Protein AF-0000000072265309 (afdb_homodimer)

Solvent-accessible surface area (backbone atoms only — not comparable to full-atom values): 10285 Å² total; per-residue (Å²): 126,80,70,64,55,60,65,51,47,50,49,48,48,49,50,46,48,51,52,47,48,51,52,53,51,61,72,47,49,41,88,46,76,88,52,67,48,40,52,53,46,52,67,67,54,59,80,44,37,23,54,28,66,53,66,93,54,44,46,96,57,29,41,38,39,36,37,38,33,24,48,74,49,76,50,74,54,98,90,40,29,37,38,39,42,38,30,38,42,34,38,40,35,41,30,60,81,124,81,69,65,58,61,65,51,49,50,47,47,49,49,50,46,49,51,51,48,49,53,50,53,50,62,72,46,50,39,87,46,76,89,52,66,49,40,53,54,44,53,66,67,52,60,80,45,35,22,54,29,65,54,65,91,51,45,46,98,60,29,38,36,39,37,37,38,35,24,48,74,48,78,50,75,54,96,91,42,30,38,37,39,42,39,30,38,42,36,39,40,35,41,31,59,81

Nearest PDB structures (foldseek):
  6yft-assembly1_AA  TM=5.417E-01  e=4.282E-01  Wenzhou levi-like virus 1
  6yfl-assembly1_AA  TM=4.354E-01  e=3.227E+00  Leviviridae sp.
  6yfr-assembly1_AA  TM=2.254E-01  e=1.513E+00  Leviviridae sp.
  6yft-assembly1_AA  TM=5.759E-01  e=3.553E-01  Wenzhou levi-like virus 1
  5wqv-assembly1_A  TM=4.992E-01  e=8.636E+00  Escherichia coli BW2952

Secondary structure (DSSP, 8-state):
----HHHHHHHHHHHHHHHHHHHHHHHHEEE----HHHHHHHHTPPSEEEEE--GGG-BTTEEEEEEEEEEEEEEEETTEEEEEEEEEEEEEEEEE-/----HHHHHHHHHHHHHHHHHHHHHHHHEEE----HHHHHHHHTPPSEEEEE--GGG-BTTEEEEEEEEEEEEEEEETTEEEEEEEEEEEEEEEEE-

Structure (mmCIF, N/CA/C/O backbone):
data_AF-0000000072265309-model_v1
#
loop_
_entity.id
_entity.type
_entity.pdbx_description
1 polymer 'Uncharacterized protein'
#
loop_
_atom_site.group_PDB
_atom_site.id
_atom_site.type_symbol
_atom_site.label_atom_id
_atom_site.label_alt_id
_atom_site.label_comp_id
_atom_site.label_asym_id
_atom_site.label_entity_id
_atom_site.label_seq_id
_atom_site.pdbx_PDB_ins_code
_atom_site.Cartn_x
_atom_site.Cartn_y
_atom_site.Cartn_z
_atom_site.occupancy
_atom_site.B_iso_or_equiv
_atom_site.auth_seq_id
_atom_site.auth_comp_id
_atom_site.auth_asym_id
_atom_site.auth_atom_id
_atom_site.pdbx_PDB_model_num
ATOM 1 N N . MET A 1 1 ? -41.75 -14.695 -8.148 1 40.09 1 MET A N 1
ATOM 2 C CA . MET A 1 1 ? -41.062 -14.531 -6.871 1 40.09 1 MET A CA 1
ATOM 3 C C . MET A 1 1 ? -40.312 -13.195 -6.809 1 40.09 1 MET A C 1
ATOM 5 O O . MET A 1 1 ? -39.781 -12.727 -7.816 1 40.09 1 MET A O 1
ATOM 9 N N . PRO A 1 2 ? -40.594 -12.289 -6.105 1 51.12 2 PRO A N 1
ATOM 10 C CA . PRO A 1 2 ? -39.938 -10.984 -6.113 1 51.12 2 PRO A CA 1
ATOM 11 C C . PRO A 1 2 ? -38.406 -11.086 -5.984 1 51.12 2 PRO A C 1
ATOM 13 O O . PRO A 1 2 ? -37.906 -11.992 -5.316 1 51.12 2 PRO A O 1
ATOM 16 N N . LEU A 1 3 ? -37.719 -11.078 -7.07 1 55.34 3 LEU A N 1
ATOM 17 C CA . LEU A 1 3 ? -36.25 -11.133 -7.09 1 55.34 3 LEU A CA 1
ATOM 18 C C . LEU A 1 3 ? -35.688 -10.414 -5.879 1 55.34 3 LEU A C 1
ATOM 20 O O . LEU A 1 3 ? -36.094 -9.297 -5.551 1 55.34 3 LEU A O 1
ATOM 24 N N . PRO A 1 4 ? -35.312 -11.305 -4.961 1 60.66 4 PRO A N 1
ATOM 25 C CA . PRO A 1 4 ? -34.781 -10.68 -3.748 1 60.66 4 PRO A CA 1
ATOM 26 C C . PRO A 1 4 ? -33.844 -9.508 -4.047 1 60.66 4 PRO A C 1
ATOM 28 O O . PRO A 1 4 ? -32.844 -9.672 -4.75 1 60.66 4 PRO A O 1
ATOM 31 N N . LEU A 1 5 ? -34.438 -8.25 -4.113 1 66.19 5 LEU A N 1
ATOM 32 C CA . LEU A 1 5 ? -33.781 -6.965 -4.418 1 66.19 5 LEU A CA 1
ATOM 33 C C . LEU A 1 5 ? -32.562 -6.734 -3.535 1 66.19 5 LEU A C 1
ATOM 35 O O . LEU A 1 5 ? -31.609 -6.102 -3.963 1 66.19 5 LEU A O 1
ATOM 39 N N . VAL A 1 6 ? -32.656 -7.367 -2.416 1 65.44 6 VAL A N 1
ATOM 40 C CA . VAL A 1 6 ? -31.625 -7.035 -1.436 1 65.44 6 VAL A CA 1
ATOM 41 C C . VAL A 1 6 ? -30.297 -7.672 -1.842 1 65.44 6 VAL A C 1
ATOM 43 O O . VAL A 1 6 ? -29.281 -6.992 -1.899 1 65.44 6 VAL A O 1
ATOM 46 N N . PRO A 1 7 ? -30.375 -9.07 -2.182 1 65.56 7 PRO A N 1
ATOM 47 C CA . PRO A 1 7 ? -29.094 -9.625 -2.602 1 65.56 7 PRO A CA 1
ATOM 48 C C . PRO A 1 7 ? -28.547 -8.961 -3.865 1 65.56 7 PRO A C 1
ATOM 50 O O . PRO A 1 7 ? -27.328 -8.766 -3.986 1 65.56 7 PRO A O 1
ATOM 53 N N . LEU A 1 8 ? -29.547 -8.641 -4.758 1 65.88 8 LEU A N 1
ATOM 54 C CA . LEU A 1 8 ? -29.109 -8.016 -6.004 1 65.88 8 LEU A CA 1
ATOM 55 C C . LEU A 1 8 ? -28.531 -6.629 -5.742 1 65.88 8 LEU A C 1
ATOM 57 O O . LEU A 1 8 ? -27.547 -6.238 -6.367 1 65.88 8 LEU A O 1
ATOM 61 N N . ALA A 1 9 ? -29.266 -5.906 -4.898 1 73.44 9 ALA A N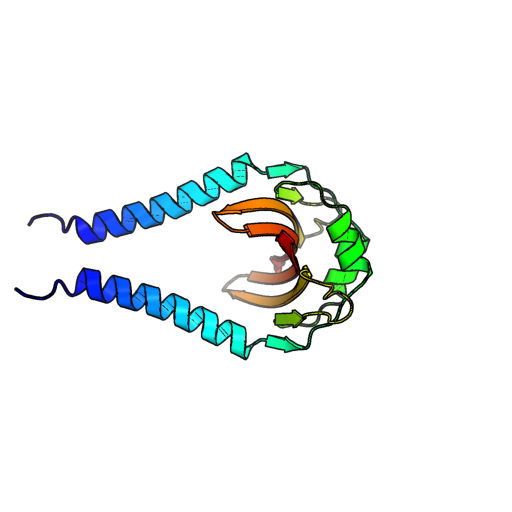 1
ATOM 62 C CA . ALA A 1 9 ? -28.766 -4.578 -4.547 1 73.44 9 ALA A CA 1
ATOM 63 C C . ALA A 1 9 ? -27.406 -4.66 -3.875 1 73.44 9 ALA A C 1
ATOM 65 O O . ALA A 1 9 ? -26.516 -3.848 -4.148 1 73.44 9 ALA A O 1
ATOM 66 N N . ALA A 1 10 ? -27.234 -5.621 -3 1 67.5 10 ALA A N 1
ATOM 67 C CA . ALA A 1 10 ? -25.953 -5.801 -2.322 1 67.5 10 ALA A CA 1
ATOM 68 C C . ALA A 1 10 ? -24.844 -6.129 -3.322 1 67.5 10 ALA A C 1
ATOM 70 O O . ALA A 1 10 ? -23.734 -5.621 -3.211 1 67.5 10 ALA A O 1
ATOM 71 N N . PHE A 1 11 ? -25.141 -6.992 -4.219 1 71.44 11 PHE A N 1
ATOM 72 C CA . PHE A 1 11 ? -24.188 -7.355 -5.258 1 71.44 11 PHE A CA 1
ATOM 73 C C . PHE A 1 11 ? -23.828 -6.145 -6.117 1 71.44 11 PHE A C 1
ATOM 75 O O . PHE A 1 11 ? -22.656 -5.91 -6.422 1 71.44 11 PHE A O 1
ATOM 82 N N . ALA A 1 12 ? -24.891 -5.43 -6.488 1 74.19 12 ALA A N 1
ATOM 83 C CA . ALA A 1 12 ? -24.688 -4.246 -7.32 1 74.19 12 ALA A CA 1
ATOM 84 C C . ALA A 1 12 ? -23.828 -3.213 -6.594 1 74.19 12 ALA A C 1
ATOM 86 O O . ALA A 1 12 ? -22.953 -2.588 -7.195 1 74.19 12 ALA A O 1
ATOM 87 N N . LEU A 1 13 ? -24.078 -3.006 -5.391 1 75 13 LEU A N 1
ATOM 88 C CA . LEU A 1 13 ? -23.328 -2.037 -4.598 1 75 13 LEU A CA 1
ATOM 89 C C . LEU A 1 13 ? -21.875 -2.463 -4.465 1 75 13 LEU A C 1
ATOM 91 O O . LEU A 1 13 ? -20.969 -1.638 -4.598 1 75 13 LEU A O 1
ATOM 95 N N . ARG A 1 14 ? -21.766 -3.762 -4.336 1 71.12 14 ARG A N 1
ATOM 96 C CA . ARG A 1 14 ? -20.391 -4.254 -4.203 1 71.12 14 ARG A CA 1
ATOM 97 C C . ARG A 1 14 ? -19.641 -4.137 -5.523 1 71.12 14 ARG A C 1
ATOM 99 O O . ARG A 1 14 ? -18.5 -3.662 -5.555 1 71.12 14 ARG A O 1
ATOM 106 N N . THR A 1 15 ? -20.312 -4.57 -6.453 1 76.81 15 THR A N 1
ATOM 107 C CA . THR A 1 15 ? -19.672 -4.508 -7.758 1 76.81 15 THR A CA 1
ATOM 108 C C . THR A 1 15 ? -19.469 -3.061 -8.195 1 76.81 15 THR A C 1
ATOM 110 O O . THR A 1 15 ? -18.422 -2.719 -8.75 1 76.81 15 THR A O 1
ATOM 113 N N . GLY A 1 16 ? -20.516 -2.336 -7.898 1 81 16 GLY A N 1
ATOM 114 C CA . GLY A 1 16 ? -20.422 -0.926 -8.234 1 81 16 GLY A CA 1
ATOM 115 C C . GLY A 1 16 ? -19.328 -0.207 -7.461 1 81 16 GLY A C 1
ATOM 116 O O . GLY A 1 16 ? -18.609 0.625 -8.016 1 81 16 GLY A O 1
ATOM 117 N N . ALA A 1 17 ? -19.203 -0.547 -6.195 1 82.12 17 ALA A N 1
ATOM 118 C CA . ALA A 1 17 ? -18.172 0.059 -5.363 1 82.12 17 ALA A CA 1
ATOM 119 C C . ALA A 1 17 ? -16.781 -0.316 -5.855 1 82.12 17 ALA A C 1
ATOM 121 O O . ALA A 1 17 ? -15.875 0.53 -5.902 1 82.12 17 ALA A O 1
ATOM 122 N N . VAL A 1 18 ? -16.656 -1.573 -6.258 1 80 18 VAL A N 1
ATOM 123 C CA . VAL A 1 18 ? -15.375 -2.035 -6.77 1 80 18 VAL A CA 1
ATOM 124 C C . VAL A 1 18 ? -15.07 -1.35 -8.102 1 80 18 VAL A C 1
ATOM 126 O O . VAL A 1 18 ? -13.977 -0.818 -8.297 1 80 18 VAL A O 1
ATOM 129 N N . ALA A 1 19 ? -16.047 -1.33 -8.938 1 87.75 19 ALA A N 1
ATOM 130 C CA . ALA A 1 19 ? -15.859 -0.668 -10.219 1 87.75 19 ALA A CA 1
ATOM 131 C C . ALA A 1 19 ? -15.57 0.817 -10.039 1 87.75 19 ALA A C 1
ATOM 133 O O . ALA A 1 19 ? -14.719 1.38 -10.734 1 87.75 19 ALA A O 1
ATOM 134 N N . GLY A 1 20 ? -16.297 1.422 -9.148 1 84.69 20 GLY A N 1
ATOM 135 C CA . GLY A 1 20 ? -16.062 2.826 -8.852 1 84.69 20 GLY A CA 1
ATOM 136 C C . GLY A 1 20 ? -14.68 3.096 -8.289 1 84.69 20 GLY A C 1
ATOM 137 O O . GLY A 1 20 ? -14.023 4.066 -8.68 1 84.69 20 GLY A O 1
ATOM 138 N N . ALA A 1 21 ? -14.273 2.215 -7.449 1 82.19 21 ALA A N 1
ATOM 139 C CA . ALA A 1 21 ? -12.938 2.357 -6.871 1 82.19 21 ALA A CA 1
ATOM 140 C C . ALA A 1 21 ? -11.859 2.209 -7.938 1 82.19 21 ALA A C 1
ATOM 142 O O . ALA A 1 21 ? -10.898 2.986 -7.977 1 82.19 21 ALA A O 1
ATOM 143 N N . VAL A 1 22 ? -12.07 1.297 -8.766 1 83.75 22 VAL A N 1
ATOM 144 C CA . VAL A 1 22 ? -11.102 1.068 -9.836 1 83.75 22 VAL A CA 1
ATOM 145 C C . VAL A 1 22 ? -11.07 2.277 -10.766 1 83.75 22 VAL A C 1
ATOM 147 O O . VAL A 1 22 ? -10 2.723 -11.18 1 83.75 22 VAL A O 1
ATOM 150 N N . TRP A 1 23 ? -12.297 2.783 -11.039 1 85.75 23 TRP A N 1
ATOM 151 C CA . TRP A 1 23 ? -12.406 3.957 -11.898 1 85.75 23 TRP A CA 1
ATOM 152 C C . TRP A 1 23 ? -11.695 5.152 -11.281 1 85.75 23 TRP A C 1
ATOM 154 O O . TRP A 1 23 ? -10.93 5.848 -11.953 1 85.75 23 TRP A O 1
ATOM 164 N N . LEU A 1 24 ? -11.844 5.371 -10.031 1 83.56 24 LEU A N 1
ATOM 165 C CA . LEU A 1 24 ? -11.242 6.496 -9.32 1 83.56 24 LEU A CA 1
ATOM 166 C C . LEU A 1 24 ? -9.719 6.371 -9.305 1 83.56 24 LEU A C 1
ATOM 168 O O . LEU A 1 24 ? -9.016 7.359 -9.508 1 83.56 24 LEU A O 1
ATOM 172 N N . VAL A 1 25 ? -9.227 5.199 -9.125 1 82.19 25 VAL A N 1
ATOM 173 C CA . VAL A 1 25 ? -7.785 4.957 -9.094 1 82.19 25 VAL A CA 1
ATOM 174 C C . VAL A 1 25 ? -7.184 5.223 -10.469 1 82.19 25 VAL A C 1
ATOM 176 O O . VAL A 1 25 ? -6.176 5.922 -10.594 1 82.19 25 VAL A O 1
ATOM 179 N N . ARG A 1 26 ? -7.844 4.754 -11.453 1 86.44 26 ARG A N 1
ATOM 180 C CA . ARG A 1 26 ? -7.34 4.918 -12.812 1 86.44 26 ARG A CA 1
ATOM 181 C C . ARG A 1 26 ? -7.309 6.395 -13.211 1 86.44 26 ARG A C 1
ATOM 183 O O . ARG A 1 26 ? -6.391 6.836 -13.906 1 86.44 26 ARG A O 1
ATOM 190 N N . ARG A 1 27 ? -8.234 7.141 -12.734 1 83.5 27 ARG A N 1
ATOM 191 C CA . ARG A 1 27 ? -8.32 8.562 -13.07 1 83.5 27 ARG A CA 1
ATOM 192 C C . ARG A 1 27 ? -7.242 9.359 -12.344 1 83.5 27 ARG A C 1
ATOM 194 O O . ARG A 1 27 ? -6.836 10.43 -12.805 1 83.5 27 ARG A O 1
ATOM 201 N N . ALA A 1 28 ? -6.758 8.812 -11.289 1 83.12 28 ALA A N 1
ATOM 202 C CA . ALA A 1 28 ? -5.809 9.539 -10.453 1 83.12 28 ALA A CA 1
ATOM 203 C C . ALA A 1 28 ? -4.371 9.148 -10.781 1 83.12 28 ALA A C 1
ATOM 205 O O . ALA A 1 28 ? -3.424 9.742 -10.266 1 83.12 28 ALA A O 1
ATOM 206 N N . LEU A 1 29 ? -4.242 8.18 -11.672 1 87.06 29 LEU A N 1
ATOM 207 C CA . LEU A 1 29 ? -2.922 7.629 -11.953 1 87.06 29 LEU A CA 1
ATOM 208 C C . LEU A 1 29 ? -2.1 8.602 -12.797 1 87.06 29 LEU A C 1
ATOM 210 O O . LEU A 1 29 ? -2.594 9.133 -13.789 1 87.06 29 LEU A O 1
ATOM 214 N N . VAL A 1 30 ? -0.906 8.922 -12.336 1 80.88 30 VAL A N 1
ATOM 215 C CA . VAL A 1 30 ? 0.093 9.688 -13.078 1 80.88 30 VAL A CA 1
ATOM 216 C C . VAL A 1 30 ? 1.29 8.789 -13.398 1 80.88 30 VAL A C 1
ATOM 218 O O . VAL A 1 30 ? 1.495 7.762 -12.75 1 80.88 30 VAL A O 1
ATOM 221 N N . PRO A 1 31 ? 2.072 9.125 -14.469 1 83 31 PRO A N 1
ATOM 222 C CA . PRO A 1 31 ? 3.281 8.344 -14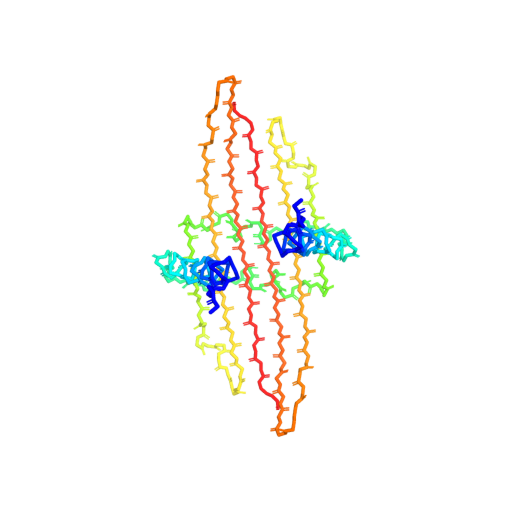.727 1 83 31 PRO A CA 1
ATOM 223 C C . PRO A 1 31 ? 4.238 8.312 -13.539 1 83 31 PRO A C 1
ATOM 225 O O . PRO A 1 31 ? 4.406 9.328 -12.859 1 83 31 PRO A O 1
ATOM 228 N N . GLY A 1 32 ? 4.66 7.18 -13.297 1 83.38 32 GLY A N 1
ATOM 229 C CA . GLY A 1 32 ? 5.594 7.051 -12.188 1 83.38 32 GLY A CA 1
ATOM 230 C C . GLY A 1 32 ? 7.027 6.832 -12.633 1 83.38 32 GLY A C 1
ATOM 231 O O . GLY A 1 32 ? 7.332 6.918 -13.82 1 83.38 32 GLY A O 1
ATOM 232 N N . ARG A 1 33 ? 7.938 6.82 -11.703 1 83 33 ARG A N 1
ATOM 233 C CA . ARG A 1 33 ? 9.352 6.551 -11.938 1 83 33 ARG A CA 1
ATOM 234 C C . ARG A 1 33 ? 9.906 5.594 -10.883 1 83 33 ARG A C 1
ATOM 236 O O . ARG A 1 33 ? 9.305 5.414 -9.828 1 83 33 ARG A O 1
ATOM 243 N N . THR A 1 34 ? 10.93 5.027 -11.359 1 86.5 34 THR A N 1
ATOM 244 C CA . THR A 1 34 ? 11.625 4.16 -10.406 1 86.5 34 THR A CA 1
ATOM 245 C C . THR A 1 34 ? 12.562 4.973 -9.516 1 86.5 34 THR A C 1
ATOM 247 O O . THR A 1 34 ? 13.383 5.742 -10.016 1 86.5 34 THR A O 1
ATOM 250 N N . ASP A 1 35 ? 12.367 4.957 -8.25 1 91.88 35 ASP A N 1
ATOM 251 C CA . ASP A 1 35 ? 13.266 5.535 -7.258 1 91.88 35 ASP A CA 1
ATOM 252 C C . ASP A 1 35 ? 14.164 4.465 -6.641 1 91.88 35 ASP A C 1
ATOM 254 O O . ASP A 1 35 ? 13.68 3.551 -5.973 1 91.88 35 ASP A O 1
ATOM 258 N N . GLN A 1 36 ? 15.445 4.586 -6.879 1 92.75 36 GLN A N 1
ATOM 259 C CA . GLN A 1 36 ? 16.391 3.545 -6.48 1 92.75 36 GLN A CA 1
ATOM 260 C C . GLN A 1 36 ? 16.438 3.412 -4.961 1 92.75 36 GLN A C 1
ATOM 262 O O . GLN A 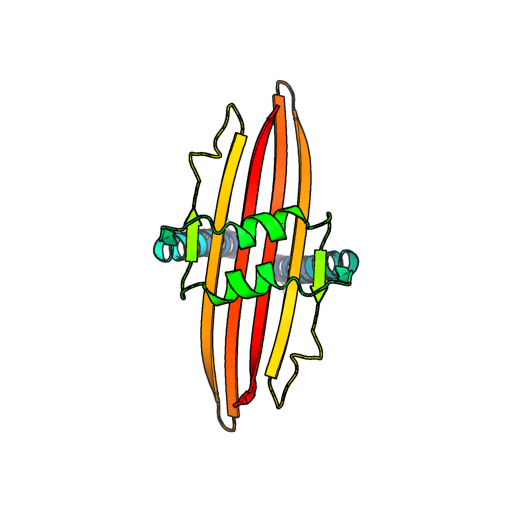1 36 ? 16.625 2.311 -4.438 1 92.75 36 GLN A O 1
ATOM 267 N N . ARG A 1 37 ? 16.344 4.484 -4.242 1 95.06 37 ARG A N 1
ATOM 268 C CA . ARG A 1 37 ? 16.312 4.398 -2.783 1 95.06 37 ARG A CA 1
ATOM 269 C C . ARG A 1 37 ? 15.133 3.553 -2.314 1 95.06 37 ARG A C 1
ATOM 271 O O . ARG A 1 37 ? 15.281 2.725 -1.413 1 95.06 37 ARG A O 1
ATOM 278 N N . ALA A 1 38 ? 13.992 3.748 -2.93 1 94.94 38 ALA A N 1
ATOM 279 C CA . ALA A 1 38 ? 12.805 2.947 -2.621 1 94.94 38 ALA A CA 1
ATOM 280 C C . ALA A 1 38 ? 13.047 1.475 -2.938 1 94.94 38 ALA A C 1
ATOM 282 O O . ALA A 1 38 ? 12.711 0.599 -2.137 1 94.94 38 ALA A O 1
ATOM 283 N N . GLU A 1 39 ? 13.625 1.235 -4.113 1 94.5 39 GLU A N 1
ATOM 284 C CA . GLU A 1 39 ? 13.891 -0.147 -4.5 1 94.5 39 GLU A CA 1
ATOM 285 C C . GLU A 1 39 ? 14.812 -0.837 -3.496 1 94.5 39 GLU A C 1
ATOM 287 O O . GLU A 1 39 ? 14.562 -1.981 -3.107 1 94.5 39 GLU A O 1
ATOM 292 N N . ASP A 1 40 ? 15.867 -0.119 -3.074 1 95.69 40 ASP A N 1
ATOM 293 C CA . ASP A 1 40 ? 16.828 -0.676 -2.123 1 95.69 40 ASP A CA 1
ATOM 294 C C . ASP A 1 40 ? 16.156 -0.965 -0.78 1 95.69 40 ASP A C 1
ATOM 296 O O . ASP A 1 40 ? 16.422 -1.995 -0.158 1 95.69 40 ASP A O 1
ATOM 300 N N . ALA A 1 41 ? 15.344 -0.075 -0.329 1 95.94 41 ALA A N 1
ATOM 301 C CA . ALA A 1 41 ? 14.633 -0.265 0.935 1 95.94 41 ALA A CA 1
ATOM 302 C C . ALA A 1 41 ? 13.688 -1.46 0.859 1 95.94 41 ALA A C 1
ATOM 304 O O . ALA A 1 41 ? 13.625 -2.268 1.79 1 95.94 41 ALA A O 1
ATOM 305 N N . LEU A 1 42 ? 12.969 -1.584 -0.264 1 96.38 42 LEU A N 1
ATOM 306 C CA . LEU A 1 42 ? 12.031 -2.691 -0.448 1 96.38 42 LEU A CA 1
ATOM 307 C C . LEU A 1 42 ? 12.773 -4.023 -0.503 1 96.38 42 LEU A C 1
ATOM 309 O O . LEU A 1 42 ? 12.273 -5.035 -0.005 1 96.38 42 LEU A O 1
ATOM 313 N N . ASP A 1 43 ? 13.961 -4.051 -1.023 1 95.31 43 ASP A N 1
ATOM 314 C CA . ASP A 1 43 ? 14.758 -5.273 -1.13 1 95.31 43 ASP A CA 1
ATOM 315 C C . ASP A 1 43 ? 15.211 -5.754 0.246 1 95.31 43 ASP A C 1
ATOM 317 O O . ASP A 1 43 ? 15.422 -6.949 0.455 1 95.31 43 ASP A O 1
ATOM 321 N N . ASP A 1 44 ? 15.32 -4.859 1.133 1 95.75 44 ASP A N 1
ATOM 322 C CA . ASP A 1 44 ? 15.852 -5.188 2.451 1 95.75 44 ASP A CA 1
ATOM 323 C C . ASP A 1 44 ? 14.75 -5.66 3.389 1 95.75 44 ASP A C 1
ATOM 325 O O . ASP A 1 44 ? 15.016 -6.055 4.527 1 95.75 44 ASP A O 1
ATOM 329 N N . LEU A 1 45 ? 13.5 -5.648 2.9 1 94.5 45 LEU A N 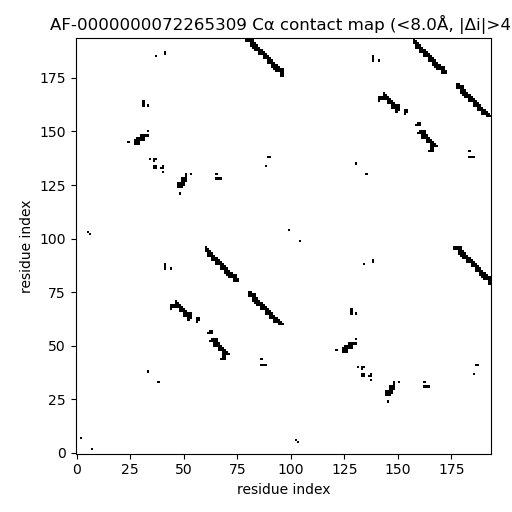1
ATOM 330 C CA . LEU A 1 45 ? 12.398 -6.09 3.746 1 94.5 45 LEU A CA 1
ATOM 331 C C . LEU A 1 45 ? 12.391 -7.605 3.883 1 94.5 45 LEU A C 1
ATOM 333 O O . LEU A 1 45 ? 12.57 -8.328 2.898 1 94.5 45 LEU A O 1
ATOM 337 N N . GLY A 1 46 ? 12.32 -8.031 5.164 1 91.25 46 GLY A N 1
ATOM 338 C CA . GLY A 1 46 ? 12 -9.438 5.359 1 91.25 46 GLY A CA 1
ATOM 339 C C . GLY A 1 46 ? 10.531 -9.75 5.125 1 91.25 46 GLY A C 1
ATOM 340 O O . GLY A 1 46 ? 9.703 -8.844 5.059 1 91.25 46 GLY A O 1
ATOM 341 N N . GLU A 1 47 ? 10.227 -11.016 4.949 1 91.81 47 GLU A N 1
ATOM 342 C CA . GLU A 1 47 ? 8.828 -11.43 4.801 1 91.81 47 GLU A CA 1
ATOM 343 C C . GLU A 1 47 ? 8.031 -11.133 6.07 1 91.81 47 GLU A C 1
ATOM 345 O O . GLU A 1 47 ? 8.531 -11.336 7.18 1 91.81 47 GLU A O 1
ATOM 350 N N . GLY A 1 48 ? 6.809 -10.703 5.867 1 90.69 48 GLY A N 1
ATOM 351 C CA . GLY A 1 48 ? 5.949 -10.367 6.988 1 90.69 48 GLY A CA 1
ATOM 352 C C . GLY A 1 48 ? 5.488 -8.922 6.973 1 90.69 48 GLY A C 1
ATOM 353 O O . GLY A 1 48 ? 5.605 -8.234 5.957 1 90.69 48 GLY A O 1
ATOM 354 N N . LEU A 1 49 ? 4.695 -8.5 8.078 1 94.12 49 LEU A N 1
ATOM 355 C CA . LEU A 1 49 ? 4.152 -7.156 8.25 1 94.12 49 LEU A CA 1
ATOM 356 C C . LEU A 1 49 ? 4.742 -6.484 9.484 1 94.12 49 LEU A C 1
ATOM 358 O O . LEU A 1 49 ? 4.949 -7.133 10.516 1 94.12 49 LEU A O 1
ATOM 362 N N . SER A 1 50 ? 5.086 -5.211 9.336 1 94.06 50 SER A N 1
ATOM 363 C CA . SER A 1 50 ? 5.594 -4.48 10.492 1 94.06 50 SER A CA 1
ATOM 364 C C . SER A 1 50 ? 4.934 -3.111 10.617 1 94.06 50 SER A C 1
ATOM 366 O O . SER A 1 50 ? 4.543 -2.51 9.617 1 94.06 50 SER A O 1
ATOM 368 N N . LEU A 1 51 ? 4.68 -2.664 11.758 1 92.5 51 LEU A N 1
ATOM 369 C CA . LEU A 1 51 ? 4.219 -1.336 12.148 1 92.5 51 LEU A CA 1
ATOM 370 C C . LEU A 1 51 ? 5.168 -0.701 13.156 1 92.5 51 LEU A C 1
ATOM 372 O O . LEU A 1 51 ? 5.664 -1.379 14.062 1 92.5 51 LEU A O 1
ATOM 376 N N . HIS A 1 52 ? 5.551 0.486 12.844 1 89.81 52 HIS A N 1
ATOM 377 C CA . HIS A 1 52 ? 6.512 1.167 13.703 1 89.81 52 HIS A CA 1
ATOM 378 C C . HIS A 1 52 ? 6.105 2.617 13.945 1 89.81 52 HIS A C 1
ATOM 380 O O . HIS A 1 52 ? 5.758 3.334 13.008 1 89.81 52 HIS A O 1
ATOM 386 N N . ARG A 1 53 ? 6.059 3.027 15.227 1 89.56 53 ARG A N 1
ATOM 387 C CA . ARG A 1 53 ? 5.824 4.414 15.617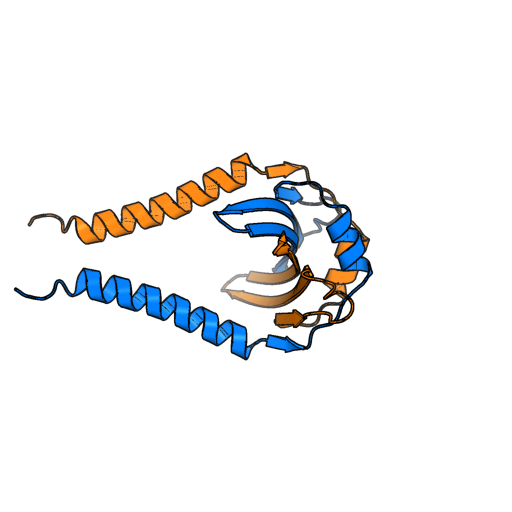 1 89.56 53 ARG A CA 1
ATOM 388 C C . ARG A 1 53 ? 7.062 5.012 16.266 1 89.56 53 ARG A C 1
ATOM 390 O O . ARG A 1 53 ? 7.285 4.832 17.469 1 89.56 53 ARG A O 1
ATOM 397 N N . PRO A 1 54 ? 7.789 5.695 15.383 1 83.38 54 PRO A N 1
ATOM 398 C CA . PRO A 1 54 ? 9.023 6.246 15.953 1 83.38 54 PRO A CA 1
ATOM 399 C C . PRO A 1 54 ? 8.758 7.344 16.984 1 83.38 54 PRO A C 1
ATOM 401 O O . PRO A 1 54 ? 8.047 8.312 16.688 1 83.38 54 PRO A O 1
ATOM 404 N N . ALA A 1 55 ? 9.344 7.168 18.078 1 78.69 55 ALA A N 1
ATOM 405 C CA . ALA A 1 55 ? 9.156 8.125 19.172 1 78.69 55 ALA A CA 1
ATOM 406 C C . ALA A 1 55 ? 9.844 9.453 18.859 1 78.69 55 ALA A C 1
ATOM 408 O O . ALA A 1 55 ? 9.383 10.508 19.297 1 78.69 55 ALA A O 1
ATOM 409 N N . ASP A 1 56 ? 10.953 9.297 18.156 1 75.44 56 ASP A N 1
ATOM 410 C CA . ASP A 1 56 ? 11.727 10.5 17.875 1 75.44 56 ASP A CA 1
ATOM 411 C C . ASP A 1 56 ? 11.008 11.398 16.875 1 75.44 56 ASP A C 1
ATOM 413 O O . ASP A 1 56 ? 11.406 12.547 16.656 1 75.44 56 ASP A O 1
ATOM 417 N N . ARG A 1 57 ? 9.961 10.883 16.438 1 72.88 57 ARG A N 1
ATOM 418 C CA . ARG A 1 57 ? 9.219 11.672 15.461 1 72.88 57 ARG A CA 1
ATOM 419 C C . ARG A 1 57 ? 7.859 12.086 16.016 1 72.88 57 ARG A C 1
ATOM 421 O O . ARG A 1 57 ? 7.012 12.586 15.266 1 72.88 57 ARG A O 1
ATOM 428 N N . ALA A 1 58 ? 7.707 11.727 17.188 1 74.75 58 ALA A N 1
ATOM 429 C CA . ALA A 1 58 ? 6.488 12.148 17.875 1 74.75 58 ALA A CA 1
ATOM 430 C C . ALA A 1 58 ? 6.688 13.492 18.562 1 74.75 58 ALA A C 1
ATOM 432 O O . ALA A 1 58 ? 7.539 13.617 19.453 1 74.75 58 ALA A O 1
ATOM 433 N N . LEU A 1 59 ? 6.535 14.445 17.859 1 73.56 59 LEU A N 1
ATOM 434 C CA . LEU A 1 59 ? 6.66 15.773 18.469 1 73.56 59 LEU A CA 1
ATOM 435 C C . LEU A 1 59 ? 5.305 16.281 18.953 1 73.56 59 LEU A C 1
ATOM 437 O O . LEU A 1 59 ? 4.277 15.633 18.719 1 73.56 59 LEU A O 1
ATOM 441 N N . GLU A 1 60 ? 5.332 17.5 19.578 1 74.94 60 GLU A N 1
ATOM 442 C CA . GLU A 1 60 ? 4.133 18.047 20.203 1 74.94 60 GLU A CA 1
ATOM 443 C C . GLU A 1 60 ? 2.975 18.109 19.203 1 74.94 60 GLU A C 1
ATOM 445 O O . GLU A 1 60 ? 2.961 18.938 18.297 1 74.94 60 GLU A O 1
ATOM 450 N N . GLY A 1 61 ? 2.156 17.203 19.328 1 83.69 61 GLY A N 1
ATOM 451 C CA . GLY A 1 61 ? 0.904 17.141 18.594 1 83.69 61 GLY A CA 1
ATOM 452 C C . GLY A 1 61 ? 1.015 16.359 17.281 1 83.69 61 GLY A C 1
ATOM 453 O O . GLY A 1 61 ? 0.052 16.281 16.516 1 83.69 61 GLY A O 1
ATOM 454 N N . ALA A 1 62 ? 2.328 15.961 17.016 1 90.12 62 ALA A N 1
ATOM 455 C CA . ALA A 1 62 ? 2.506 15.242 15.75 1 90.12 62 ALA A CA 1
ATOM 456 C C . ALA A 1 62 ? 2.91 13.789 16 1 90.12 62 ALA A C 1
ATOM 458 O O . ALA A 1 62 ? 3.627 13.5 16.953 1 90.12 62 ALA A O 1
ATOM 459 N N . ARG A 1 63 ? 2.369 12.945 15.219 1 93.44 63 ARG A N 1
ATOM 460 C CA . ARG A 1 63 ? 2.711 11.531 15.305 1 93.44 63 ARG A CA 1
ATOM 461 C C . ARG A 1 63 ? 2.955 10.945 13.914 1 93.44 63 ARG A C 1
ATOM 463 O O . ARG A 1 63 ? 2.371 11.406 12.93 1 93.44 63 ARG A O 1
ATOM 470 N N . GLN A 1 64 ? 3.85 10.047 13.867 1 94 64 GLN A N 1
ATOM 471 C CA . GLN A 1 64 ? 4.137 9.32 12.641 1 94 64 GLN A CA 1
ATOM 472 C C . GLN A 1 64 ? 4.043 7.812 12.859 1 94 64 GLN A C 1
ATOM 474 O O . GLN A 1 64 ? 4.492 7.301 13.891 1 94 64 GLN A O 1
ATOM 479 N N . THR A 1 65 ? 3.488 7.152 12 1 93.75 65 THR A N 1
ATOM 480 C CA . THR A 1 65 ? 3.422 5.695 11.977 1 93.75 65 THR A CA 1
ATOM 481 C C . THR A 1 65 ? 3.955 5.152 10.656 1 93.75 65 THR A C 1
ATOM 483 O O . THR A 1 65 ? 3.557 5.613 9.578 1 93.75 65 THR A O 1
ATOM 486 N N . ASN A 1 66 ? 4.867 4.258 10.703 1 94.69 66 ASN A N 1
ATOM 487 C CA . ASN A 1 66 ? 5.402 3.578 9.531 1 94.69 66 ASN A CA 1
ATOM 488 C C . ASN A 1 66 ? 4.895 2.143 9.438 1 94.69 66 ASN A C 1
ATOM 490 O O . ASN A 1 66 ? 4.789 1.447 10.445 1 94.69 66 ASN A O 1
ATOM 494 N N . ALA A 1 67 ? 4.617 1.705 8.25 1 95.19 67 ALA A N 1
ATOM 495 C CA . ALA A 1 67 ? 4.227 0.325 7.977 1 95.19 67 ALA A CA 1
ATOM 496 C C . ALA A 1 67 ? 5.039 -0.255 6.824 1 95.19 67 ALA A C 1
ATOM 498 O O . ALA A 1 67 ? 5.348 0.447 5.859 1 95.19 67 ALA A O 1
ATOM 499 N N . ALA A 1 68 ? 5.375 -1.437 6.945 1 96 68 ALA A N 1
ATOM 500 C CA . ALA A 1 68 ? 6.125 -2.141 5.906 1 96 68 ALA A CA 1
ATOM 501 C C . ALA A 1 68 ? 5.695 -3.602 5.816 1 96 68 ALA A C 1
ATOM 503 O O . ALA A 1 68 ? 5.152 -4.156 6.777 1 96 68 ALA A O 1
ATOM 504 N N . GLY A 1 69 ? 5.977 -4.203 4.656 1 95.56 69 GLY A N 1
ATOM 505 C CA . GLY A 1 69 ? 5.688 -5.621 4.52 1 95.56 69 GLY A CA 1
ATOM 506 C C . GLY A 1 69 ? 6.195 -6.207 3.213 1 95.56 69 GLY A C 1
ATOM 507 O O . GLY A 1 69 ? 6.504 -5.469 2.275 1 95.56 69 GLY A O 1
ATOM 508 N N . ARG A 1 70 ? 6.254 -7.445 3.215 1 95.12 70 ARG A N 1
ATOM 509 C CA . ARG A 1 70 ? 6.648 -8.211 2.039 1 95.12 70 ARG A CA 1
ATOM 510 C C . ARG A 1 70 ? 6.027 -9.609 2.057 1 95.12 70 ARG A C 1
ATOM 512 O O . ARG A 1 70 ? 5.941 -10.242 3.111 1 95.12 70 ARG A O 1
ATOM 519 N N . PHE A 1 71 ? 5.582 -9.969 0.98 1 94.81 71 PHE A N 1
ATOM 520 C CA . PHE A 1 71 ? 4.969 -11.273 0.779 1 94.81 71 PHE A CA 1
ATOM 521 C C . PHE A 1 71 ? 5.543 -11.953 -0.457 1 94.81 71 PHE A C 1
ATOM 523 O O . PHE A 1 71 ? 5.613 -11.352 -1.529 1 94.81 71 PHE A O 1
ATOM 530 N N . ARG A 1 72 ? 5.988 -13.195 -0.288 1 95.88 72 ARG A N 1
ATOM 531 C CA . ARG A 1 72 ? 6.477 -14.016 -1.393 1 95.88 72 ARG A CA 1
ATOM 532 C C . ARG A 1 72 ? 5.734 -15.344 -1.456 1 95.88 72 ARG A C 1
ATOM 534 O O . ARG A 1 72 ? 5.598 -16.031 -0.443 1 95.88 72 ARG A O 1
ATOM 541 N N . ARG A 1 73 ? 5.277 -15.648 -2.625 1 95.88 73 ARG A N 1
ATOM 542 C CA . ARG A 1 73 ? 4.555 -16.906 -2.805 1 95.88 73 ARG A CA 1
ATOM 543 C C . ARG A 1 73 ? 4.863 -17.531 -4.16 1 95.88 73 ARG A C 1
ATOM 545 O O . ARG A 1 73 ? 5.062 -16.812 -5.145 1 95.88 73 ARG A O 1
ATOM 552 N N . THR A 1 74 ? 5.016 -18.812 -4.219 1 96.06 74 THR A N 1
ATOM 553 C CA . THR A 1 74 ? 5.109 -19.578 -5.461 1 96.06 74 THR A CA 1
ATOM 554 C C . THR A 1 74 ? 3.848 -20.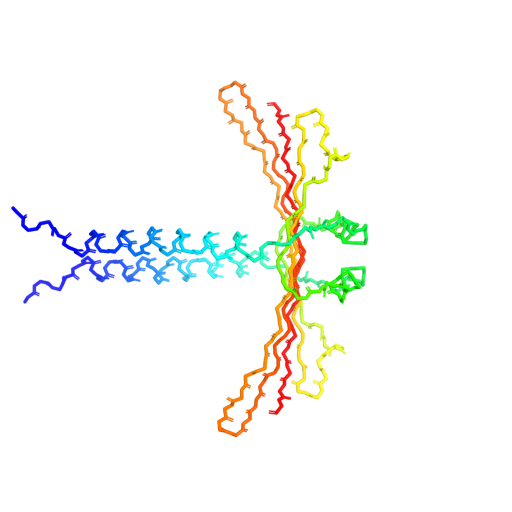406 -5.688 1 96.06 74 THR A C 1
ATOM 556 O O . THR A 1 74 ? 3.461 -21.203 -4.836 1 96.06 74 THR A O 1
ATOM 559 N N . LEU A 1 75 ? 3.145 -20.078 -6.746 1 96.06 75 LEU A N 1
ATOM 560 C CA . LEU A 1 75 ? 1.954 -20.828 -7.141 1 96.06 75 LEU A CA 1
ATOM 561 C C . LEU A 1 75 ? 2.252 -21.734 -8.328 1 96.06 75 LEU A C 1
ATOM 563 O O . LEU A 1 75 ? 2.805 -21.281 -9.336 1 96.06 75 LEU A O 1
ATOM 567 N N . THR A 1 76 ? 1.926 -23.031 -8.18 1 94.62 76 THR A N 1
ATOM 568 C CA . THR A 1 76 ? 2.152 -23.984 -9.258 1 94.62 76 THR A CA 1
ATOM 569 C C . THR A 1 76 ? 0.849 -24.672 -9.656 1 94.62 76 THR A C 1
ATOM 571 O O . THR A 1 76 ? -0.004 -24.938 -8.805 1 94.62 76 THR A O 1
ATOM 574 N N . TRP A 1 77 ? 0.584 -24.703 -10.852 1 94 77 TRP A N 1
ATOM 575 C CA . TRP A 1 77 ? -0.54 -25.453 -11.414 1 94 77 TRP A CA 1
ATOM 576 C C . TRP A 1 77 ? -0.083 -26.344 -12.57 1 94 77 TRP A C 1
ATOM 578 O O . TRP A 1 77 ? 1.111 -26.406 -12.867 1 94 77 TRP A O 1
ATOM 588 N N . ALA A 1 78 ? -1.099 -27.172 -13.023 1 91.5 78 ALA A N 1
ATOM 589 C CA . ALA A 1 78 ? -0.755 -28.047 -14.141 1 91.5 78 ALA A CA 1
ATOM 590 C C . ALA A 1 78 ? -0.25 -27.234 -15.336 1 91.5 78 ALA A C 1
ATOM 592 O O . ALA A 1 78 ? -1 -26.453 -15.922 1 91.5 78 ALA A O 1
ATOM 593 N N . GLY A 1 79 ? 1.051 -27.266 -15.625 1 89.75 79 GLY A N 1
ATOM 594 C CA . GLY A 1 79 ? 1.588 -26.656 -16.828 1 89.75 79 GLY A CA 1
ATOM 595 C C . GLY A 1 79 ? 2.449 -25.438 -16.562 1 89.75 79 GLY A C 1
ATOM 596 O O . GLY A 1 79 ? 2.947 -24.797 -17.484 1 89.75 79 GLY A O 1
ATOM 597 N N . GLY A 1 80 ? 2.441 -25 -15.305 1 93.69 80 GLY A N 1
ATOM 598 C CA . GLY A 1 80 ? 3.338 -23.875 -15.07 1 93.69 80 GLY A CA 1
ATOM 599 C C . GLY A 1 80 ? 3.26 -23.344 -13.656 1 93.69 80 GLY A C 1
ATOM 600 O O . GLY A 1 80 ? 2.902 -24.062 -12.727 1 93.69 80 GLY A O 1
ATOM 601 N N . GLY A 1 81 ? 3.916 -22.219 -13.469 1 95.06 81 GLY A N 1
ATOM 602 C CA . GLY A 1 81 ? 3.916 -21.594 -12.156 1 95.06 81 GLY A CA 1
ATOM 603 C C . GLY A 1 81 ? 4.34 -20.141 -12.188 1 95.06 81 GLY A C 1
ATOM 604 O O . GLY A 1 81 ? 4.758 -19.625 -13.227 1 95.06 81 GLY A O 1
ATOM 605 N N . VAL A 1 82 ? 3.961 -19.562 -11.211 1 95.88 82 VAL A N 1
ATOM 606 C CA . VAL A 1 82 ? 4.367 -18.172 -11.102 1 95.88 82 VAL A CA 1
ATOM 607 C C . VAL A 1 82 ? 4.902 -17.891 -9.695 1 95.88 82 VAL A C 1
ATOM 609 O O . VAL A 1 82 ? 4.414 -18.469 -8.719 1 95.88 82 VAL A O 1
ATOM 612 N N . GLU A 1 83 ? 5.961 -17.109 -9.594 1 96.06 83 GLU A N 1
ATOM 613 C CA . GLU A 1 83 ? 6.484 -16.578 -8.344 1 96.06 83 GLU A CA 1
ATOM 614 C C . GLU A 1 83 ? 6.078 -15.109 -8.148 1 96.06 83 GLU A C 1
ATOM 616 O O . GLU A 1 83 ? 6.23 -14.297 -9.062 1 96.06 83 GLU A O 1
ATOM 621 N N . ILE A 1 84 ? 5.469 -14.867 -7.066 1 96.75 84 ILE A N 1
ATOM 622 C CA . ILE A 1 84 ? 5 -13.531 -6.734 1 96.75 84 ILE A CA 1
ATOM 623 C C . ILE A 1 84 ? 5.812 -12.969 -5.566 1 96.75 84 ILE A C 1
ATOM 625 O O . ILE A 1 84 ? 5.98 -13.641 -4.547 1 96.75 84 ILE A O 1
ATOM 629 N N . ASP A 1 85 ? 6.402 -11.82 -5.688 1 96.44 85 ASP A N 1
ATOM 630 C CA . ASP A 1 85 ? 7.051 -11.055 -4.633 1 96.44 85 ASP A CA 1
ATOM 631 C C . ASP A 1 85 ? 6.441 -9.656 -4.52 1 96.44 85 ASP A C 1
ATOM 633 O O . ASP A 1 85 ? 6.617 -8.82 -5.41 1 96.44 85 ASP A O 1
ATOM 637 N N . ALA A 1 86 ? 5.668 -9.352 -3.5 1 97.75 86 ALA A N 1
ATOM 638 C CA . ALA A 1 86 ? 5.035 -8.055 -3.252 1 97.75 86 ALA A CA 1
ATOM 639 C C . ALA A 1 86 ? 5.609 -7.395 -2.004 1 97.75 86 ALA A C 1
ATOM 641 O O . ALA A 1 86 ? 5.691 -8.016 -0.943 1 97.75 86 ALA A O 1
ATOM 642 N N . ALA A 1 87 ? 6.078 -6.172 -2.09 1 97.5 87 ALA A N 1
ATOM 643 C CA . ALA A 1 87 ? 6.641 -5.418 -0.972 1 97.5 87 ALA A CA 1
ATOM 644 C C . ALA A 1 87 ? 6.074 -4 -0.928 1 97.5 87 ALA A C 1
ATOM 646 O O . ALA A 1 87 ? 5.754 -3.42 -1.968 1 97.5 87 ALA A O 1
ATOM 647 N N . TRP A 1 88 ? 5.918 -3.432 0.261 1 97.19 88 TRP A N 1
ATOM 648 C CA . TRP A 1 88 ? 5.41 -2.068 0.357 1 97.19 88 TRP A CA 1
ATOM 649 C C . TRP A 1 88 ? 5.98 -1.357 1.578 1 97.19 88 TRP A C 1
ATOM 651 O O . TRP A 1 88 ? 6.352 -2.002 2.562 1 97.19 88 TRP A O 1
ATOM 661 N N . LEU A 1 89 ? 6.129 -0.073 1.523 1 97.38 89 LEU A N 1
ATOM 662 C CA . LEU A 1 89 ? 6.457 0.875 2.582 1 97.38 89 LEU A CA 1
ATOM 663 C C . LEU A 1 89 ? 5.418 1.988 2.656 1 97.38 89 LEU A C 1
ATOM 665 O O . LEU A 1 89 ? 5.027 2.551 1.63 1 97.38 89 LEU A O 1
ATOM 669 N N . ALA A 1 90 ? 4.957 2.303 3.803 1 97.44 90 ALA A N 1
ATOM 670 C CA . ALA A 1 90 ? 3.973 3.369 3.973 1 97.44 90 ALA A CA 1
ATOM 671 C C . ALA A 1 90 ? 4.27 4.195 5.219 1 97.44 90 ALA A C 1
ATOM 673 O O . ALA A 1 90 ? 4.875 3.697 6.172 1 97.44 90 ALA A O 1
ATOM 674 N N . ARG A 1 91 ? 3.906 5.406 5.18 1 96.44 91 ARG A N 1
ATOM 675 C CA . ARG A 1 91 ? 4.082 6.332 6.293 1 96.44 91 ARG A CA 1
ATOM 676 C C . ARG A 1 91 ? 2.846 7.203 6.48 1 96.44 91 ARG A C 1
ATOM 678 O O . ARG A 1 91 ? 2.303 7.738 5.512 1 96.44 91 ARG A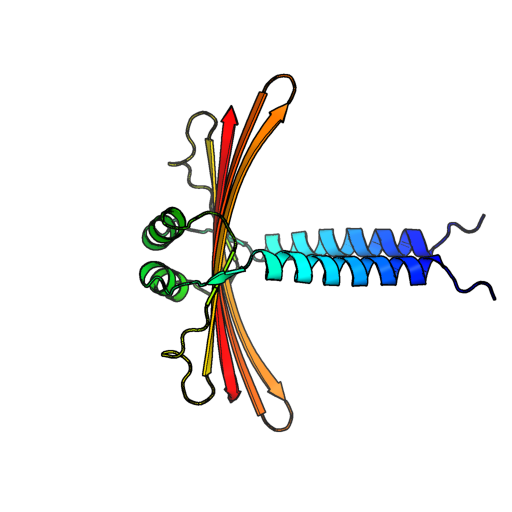 O 1
ATOM 685 N N . LEU A 1 92 ? 2.346 7.277 7.691 1 96.31 92 LEU A N 1
ATOM 686 C CA . LEU A 1 92 ? 1.237 8.148 8.07 1 96.31 92 LEU A CA 1
ATOM 687 C C . LEU A 1 92 ? 1.683 9.172 9.102 1 96.31 92 LEU A C 1
ATOM 689 O O . LEU A 1 92 ? 2.182 8.812 10.172 1 96.31 92 LEU A O 1
ATOM 693 N N . ARG A 1 93 ? 1.582 10.438 8.766 1 95.81 93 ARG A N 1
ATOM 694 C CA . ARG A 1 93 ? 1.831 11.523 9.703 1 95.81 93 ARG A CA 1
ATOM 695 C C . ARG A 1 93 ? 0.541 12.266 10.031 1 95.81 93 ARG A C 1
ATOM 697 O O . ARG A 1 93 ? -0.22 12.633 9.141 1 95.81 93 ARG A O 1
ATOM 704 N N . ILE A 1 94 ? 0.296 12.43 11.305 1 95.75 94 ILE A N 1
ATOM 705 C CA . ILE A 1 94 ? -0.876 13.156 11.789 1 95.75 94 ILE A CA 1
ATOM 706 C C . ILE A 1 94 ? -0.441 14.273 12.727 1 95.75 94 ILE A C 1
ATOM 708 O O . ILE A 1 94 ? 0.321 14.047 13.672 1 95.75 94 ILE A O 1
ATOM 712 N N . ARG A 1 95 ? -0.895 15.422 12.438 1 94.62 95 ARG A N 1
ATOM 713 C CA . ARG A 1 95 ? -0.603 16.578 13.281 1 94.62 95 ARG A CA 1
ATOM 714 C C . ARG A 1 95 ? -1.885 17.281 13.695 1 94.62 95 ARG A C 1
ATOM 716 O O . ARG A 1 95 ? -2.725 17.609 12.852 1 94.62 95 ARG A O 1
ATOM 723 N N . ARG A 1 96 ? -1.919 17.547 14.922 1 91.19 96 ARG A N 1
ATOM 724 C CA . ARG A 1 96 ? -3.049 18.312 15.445 1 91.19 96 ARG A CA 1
ATOM 725 C C . ARG A 1 96 ? -2.82 19.812 15.281 1 91.19 96 ARG A C 1
ATOM 727 O O . ARG A 1 96 ? -1.699 20.297 15.453 1 91.19 96 ARG A O 1
ATOM 734 N N . THR A 1 97 ? -3.912 20.391 14.828 1 83.25 97 THR A N 1
ATOM 735 C CA . THR A 1 97 ? -3.865 21.844 14.711 1 83.25 97 THR A CA 1
ATOM 736 C C . THR A 1 97 ? -5.023 22.484 15.469 1 83.25 97 THR A C 1
ATOM 738 O O . THR A 1 97 ? -6.074 21.859 15.656 1 83.25 97 THR A O 1
ATOM 741 N N . MET B 1 1 ? -41.875 -11.023 12.734 1 40.75 1 MET B N 1
ATOM 742 C CA . MET B 1 1 ? -41.344 -10.812 11.398 1 40.75 1 MET B CA 1
ATOM 743 C C . MET B 1 1 ? -40 -11.555 11.234 1 40.75 1 MET B C 1
ATOM 745 O O . MET B 1 1 ? -39.25 -11.664 12.18 1 40.75 1 MET B O 1
ATOM 749 N N . PRO B 1 2 ? -39.812 -12.492 10.516 1 51.78 2 PRO B N 1
ATOM 750 C CA . PRO B 1 2 ? -38.531 -13.227 10.391 1 51.78 2 PRO B CA 1
ATOM 751 C C . PRO B 1 2 ? -37.344 -12.312 10.109 1 51.78 2 PRO B C 1
ATOM 753 O O . PRO B 1 2 ? -37.5 -11.305 9.406 1 51.78 2 PRO B O 1
ATOM 756 N N . LEU B 1 3 ? -36.688 -11.883 11.172 1 55.31 3 LEU B N 1
ATOM 757 C CA . LEU B 1 3 ? -35.5 -11.039 11.047 1 55.31 3 LEU B CA 1
ATOM 758 C C . LEU B 1 3 ? -34.75 -11.367 9.766 1 55.31 3 LEU B C 1
ATOM 760 O O . LEU B 1 3 ? -34.5 -12.539 9.461 1 55.31 3 LEU B O 1
ATOM 764 N N . PRO B 1 4 ? -35.031 -10.484 8.852 1 61.12 4 PRO B N 1
ATOM 765 C CA . PRO B 1 4 ? -34.375 -10.758 7.578 1 61.12 4 PRO B CA 1
ATOM 766 C C . PRO B 1 4 ? -32.906 -11.18 7.758 1 61.12 4 PRO B C 1
ATOM 768 O O . PRO B 1 4 ? -32.125 -10.453 8.367 1 61.12 4 PRO B O 1
ATOM 771 N N . LEU B 1 5 ? -32.625 -12.578 7.855 1 66 5 LEU B N 1
ATOM 772 C CA . LEU B 1 5 ? -31.375 -13.273 8.062 1 66 5 LEU B CA 1
ATOM 773 C C . LEU B 1 5 ? -30.312 -12.789 7.078 1 66 5 LEU B C 1
ATOM 775 O O . LEU B 1 5 ? -29.125 -12.742 7.41 1 66 5 LEU B O 1
ATOM 779 N N . VAL B 1 6 ? -30.812 -12.305 6 1 65.38 6 VAL B N 1
ATOM 780 C CA . VAL B 1 6 ? -29.859 -12.016 4.934 1 65.38 6 VAL B CA 1
ATOM 781 C C . VAL B 1 6 ? -29.094 -10.734 5.258 1 65.38 6 VAL B C 1
ATOM 783 O O . VAL B 1 6 ? -27.859 -10.703 5.223 1 65.38 6 VAL B O 1
ATOM 786 N N . PRO B 1 7 ? -29.938 -9.617 5.645 1 65.12 7 PRO B N 1
ATOM 787 C CA . PRO B 1 7 ? -29.156 -8.414 5.98 1 65.12 7 PRO B CA 1
ATOM 788 C C . PRO B 1 7 ? -28.25 -8.625 7.184 1 65.12 7 PRO B C 1
ATOM 790 O O . PRO B 1 7 ? -27.125 -8.094 7.211 1 65.12 7 PRO B O 1
ATOM 793 N N . LEU B 1 8 ? -28.812 -9.438 8.125 1 66.12 8 LEU B N 1
ATOM 794 C CA . LEU B 1 8 ? -28 -9.68 9.32 1 66.12 8 LEU B CA 1
ATOM 795 C C . LEU B 1 8 ? -26.766 -10.508 8.977 1 66.12 8 LEU B C 1
ATOM 797 O O . LEU B 1 8 ? -25.688 -10.258 9.516 1 66.12 8 LEU B O 1
ATOM 801 N N . ALA B 1 9 ? -27.016 -11.531 8.195 1 73.19 9 ALA B N 1
ATOM 802 C CA . ALA B 1 9 ? -25.891 -12.359 7.773 1 73.19 9 ALA B CA 1
ATOM 803 C C . ALA B 1 9 ? -24.859 -11.531 6.996 1 73.19 9 ALA B C 1
ATOM 805 O O . ALA B 1 9 ? -23.656 -11.703 7.18 1 73.19 9 ALA B O 1
ATOM 806 N N . ALA B 1 10 ? -25.344 -10.672 6.141 1 67.12 10 ALA B N 1
ATOM 807 C CA . ALA B 1 10 ? -24.453 -9.82 5.367 1 67.12 10 ALA B CA 1
ATOM 808 C C . ALA B 1 10 ? -23.641 -8.898 6.281 1 67.12 10 ALA B C 1
ATOM 810 O O . ALA B 1 10 ? -22.453 -8.688 6.07 1 67.12 10 ALA B O 1
ATOM 811 N N . PHE B 1 11 ? -24.312 -8.32 7.223 1 70.38 11 PHE B N 1
ATOM 812 C CA . PHE B 1 11 ? -23.641 -7.457 8.188 1 70.38 11 PHE B CA 1
ATOM 813 C C . PHE B 1 11 ? -22.609 -8.234 8.984 1 70.38 11 PHE B C 1
ATOM 815 O O . PHE B 1 11 ? -21.484 -7.766 9.195 1 70.38 11 PHE B O 1
ATOM 822 N N . ALA B 1 12 ? -23.047 -9.422 9.438 1 73.69 12 ALA B N 1
ATOM 823 C CA . ALA B 1 12 ? -22.141 -10.266 10.211 1 73.69 12 ALA B CA 1
ATOM 824 C C . ALA B 1 12 ? -20.906 -10.648 9.398 1 73.69 12 ALA B C 1
ATOM 826 O O . ALA B 1 12 ? -19.781 -10.656 9.914 1 73.69 12 ALA B O 1
ATOM 827 N N . LEU B 1 13 ? -21.109 -10.969 8.227 1 74.38 13 LEU B N 1
ATOM 828 C CA . LEU B 1 13 ? -20 -11.367 7.355 1 74.38 13 LEU B CA 1
ATOM 829 C C . LEU B 1 13 ? -19.062 -10.195 7.117 1 74.38 13 LEU B C 1
ATOM 831 O O . LEU B 1 13 ? -17.844 -10.367 7.152 1 74.38 13 LEU B O 1
ATOM 835 N N . ARG B 1 14 ? -19.719 -9.062 7.004 1 70.56 14 ARG B N 1
ATOM 836 C CA . ARG B 1 14 ? -18.875 -7.887 6.773 1 70.56 14 ARG B CA 1
ATOM 837 C C . ARG B 1 14 ? -18.094 -7.523 8.023 1 70.56 14 ARG B C 1
ATOM 839 O O . ARG B 1 14 ? -16.891 -7.273 7.953 1 70.56 14 ARG B O 1
ATOM 846 N N . THR B 1 15 ? -18.828 -7.523 9.039 1 76.88 15 THR B N 1
ATOM 847 C CA . THR B 1 15 ? -18.156 -7.176 10.281 1 76.88 15 THR B CA 1
ATOM 848 C C . THR B 1 15 ? -17.125 -8.242 10.664 1 76.88 15 THR B C 1
ATOM 850 O O . THR B 1 15 ? -16.031 -7.926 11.133 1 76.88 15 THR B O 1
ATOM 853 N N . GLY B 1 16 ? -17.609 -9.469 10.43 1 80.62 16 GLY B N 1
ATOM 854 C CA . GLY B 1 16 ? -16.703 -10.562 10.727 1 80.62 16 GLY B CA 1
ATOM 855 C C . GLY B 1 16 ? -15.469 -10.555 9.859 1 80.62 16 GLY B C 1
ATOM 856 O O . GLY B 1 16 ? -14.359 -10.828 10.336 1 80.62 16 GLY B O 1
ATOM 857 N N . ALA B 1 17 ? -15.664 -10.219 8.594 1 81.44 17 ALA B N 1
ATOM 858 C CA . ALA B 1 17 ? -14.531 -10.156 7.672 1 81.44 17 ALA B CA 1
ATOM 859 C C . ALA B 1 17 ? -13.562 -9.047 8.07 1 81.44 17 ALA B C 1
ATOM 861 O O . ALA B 1 17 ? -12.344 -9.242 8.039 1 81.44 17 ALA B O 1
ATOM 862 N N . VAL B 1 18 ? -14.133 -7.949 8.484 1 80.56 18 VAL B N 1
ATOM 863 C CA . VAL B 1 18 ? -13.297 -6.832 8.906 1 80.56 18 VAL B CA 1
ATOM 864 C C . VAL B 1 18 ? -12.562 -7.199 10.195 1 80.56 18 VAL B C 1
ATOM 866 O O . VAL B 1 18 ? -11.344 -7.023 10.297 1 80.56 18 VAL B O 1
ATOM 869 N N . ALA B 1 19 ? -13.297 -7.742 11.109 1 87.94 19 ALA B N 1
ATOM 870 C CA . ALA B 1 19 ? -12.672 -8.156 12.359 1 87.94 19 ALA B CA 1
ATOM 871 C C . ALA B 1 19 ? -11.609 -9.219 12.117 1 87.94 19 ALA B C 1
ATOM 873 O O . ALA B 1 19 ? -10.539 -9.195 12.734 1 87.94 19 ALA B O 1
ATOM 874 N N . GLY B 1 20 ? -11.93 -10.156 11.289 1 84.19 20 GLY B N 1
ATOM 875 C CA . GLY B 1 20 ? -10.977 -11.195 10.938 1 84.19 20 GLY B CA 1
ATOM 876 C C . GLY B 1 20 ? -9.727 -10.648 10.273 1 84.19 20 GLY B C 1
ATOM 877 O O . GLY B 1 20 ? -8.609 -11.078 10.586 1 84.19 20 GLY B O 1
ATOM 878 N N . ALA B 1 21 ? -9.953 -9.711 9.422 1 82.06 21 ALA B N 1
ATOM 879 C CA . ALA B 1 21 ? -8.812 -9.086 8.742 1 82.06 21 ALA B CA 1
ATOM 880 C C . ALA B 1 21 ? -7.93 -8.336 9.734 1 82.06 21 ALA B C 1
ATOM 882 O O . ALA B 1 21 ? -6.703 -8.445 9.688 1 82.06 21 ALA B O 1
ATOM 883 N N . VAL B 1 22 ? -8.547 -7.672 10.617 1 83.62 22 VAL B N 1
ATOM 884 C CA . VAL B 1 22 ? -7.805 -6.922 11.625 1 83.62 22 VAL B CA 1
ATOM 885 C C . VAL B 1 22 ? -7.031 -7.883 12.516 1 83.62 22 VAL B C 1
ATOM 887 O O . VAL B 1 22 ? -5.867 -7.637 12.844 1 83.62 22 VAL B O 1
ATOM 890 N N . TRP B 1 23 ? -7.742 -9.008 12.859 1 86.06 23 TRP B N 1
ATOM 891 C CA . TRP B 1 23 ? -7.102 -10.016 13.688 1 86.06 23 TRP B CA 1
ATOM 892 C C . TRP B 1 23 ? -5.887 -10.617 12.984 1 86.06 23 TRP B C 1
ATOM 894 O O . TRP B 1 23 ? -4.816 -10.742 13.586 1 86.06 23 TRP B O 1
ATOM 904 N N . LEU B 1 24 ? -5.992 -10.891 11.75 1 83.25 24 LEU B N 1
ATOM 905 C CA . LEU B 1 24 ? -4.91 -11.484 10.977 1 83.25 24 LEU B CA 1
ATOM 906 C C . LEU B 1 24 ? -3.732 -10.523 10.852 1 83.25 24 LEU B C 1
ATOM 908 O O . LEU B 1 24 ? -2.576 -10.938 10.984 1 83.25 24 LEU B O 1
ATOM 912 N N . VAL B 1 25 ? -3.998 -9.289 10.664 1 81.75 25 VAL B N 1
ATOM 913 C CA . VAL B 1 25 ? -2.953 -8.281 10.531 1 81.75 25 VAL B CA 1
ATOM 914 C C . VAL B 1 25 ? -2.213 -8.133 11.859 1 81.75 25 VAL B C 1
ATOM 916 O O . VAL B 1 25 ? -0.979 -8.141 11.898 1 81.75 25 VAL B O 1
ATOM 919 N N . ARG B 1 26 ? -2.959 -8.094 12.914 1 86.44 26 ARG B N 1
ATOM 920 C CA . ARG B 1 26 ? -2.352 -7.926 14.234 1 86.44 26 ARG B CA 1
ATOM 921 C C . ARG B 1 26 ? -1.469 -9.117 14.586 1 86.44 26 ARG B C 1
ATOM 923 O O . ARG B 1 26 ? -0.416 -8.953 15.203 1 86.44 26 ARG B O 1
ATOM 930 N N . ARG B 1 27 ? -1.833 -10.273 14.156 1 83.31 27 ARG B N 1
ATOM 931 C CA . ARG B 1 27 ? -1.076 -11.484 14.461 1 83.31 27 ARG B CA 1
ATOM 932 C C . ARG B 1 27 ? 0.206 -11.555 13.641 1 83.31 27 ARG B C 1
ATOM 934 O O . ARG B 1 27 ? 1.179 -12.188 14.047 1 83.31 27 ARG B O 1
ATOM 941 N N . ALA B 1 28 ? 0.216 -10.859 12.555 1 82.75 28 ALA B N 1
ATOM 942 C CA . ALA B 1 28 ? 1.346 -10.938 11.633 1 82.75 28 ALA B CA 1
ATOM 943 C C . ALA B 1 28 ? 2.33 -9.797 11.875 1 82.75 28 ALA B C 1
ATOM 945 O O . ALA B 1 28 ? 3.408 -9.766 11.273 1 82.75 28 ALA B O 1
ATOM 946 N N . LEU B 1 29 ? 1.947 -8.922 12.773 1 86.81 29 LEU B N 1
ATOM 947 C CA . LEU B 1 29 ? 2.748 -7.715 12.977 1 86.81 29 LEU B CA 1
ATOM 948 C C . LEU B 1 29 ? 4.031 -8.039 13.734 1 86.81 29 LEU B C 1
ATOM 950 O O . LEU B 1 29 ? 3.998 -8.734 14.75 1 86.81 29 LEU B O 1
ATOM 954 N N . VAL B 1 30 ? 5.16 -7.645 13.18 1 80.69 30 VAL B N 1
ATOM 955 C CA . VAL B 1 30 ? 6.469 -7.703 13.836 1 80.69 30 VAL B CA 1
ATOM 956 C C . VAL B 1 30 ? 6.977 -6.285 14.086 1 80.69 30 VAL B C 1
ATOM 958 O O . VAL B 1 30 ? 6.527 -5.332 13.453 1 80.69 30 VAL B O 1
ATOM 961 N N . PRO B 1 31 ? 7.887 -6.105 15.062 1 83.19 31 PRO B N 1
ATOM 962 C CA . PRO B 1 31 ? 8.469 -4.773 15.25 1 83.19 31 PRO B CA 1
ATOM 963 C C . PRO B 1 31 ? 9.148 -4.238 13.992 1 83.19 31 PRO B C 1
ATOM 965 O O . PRO B 1 31 ? 9.805 -4.996 13.281 1 83.19 31 PRO B O 1
ATOM 968 N N . GLY B 1 32 ? 8.836 -3.062 13.75 1 83.56 32 GLY B N 1
ATOM 969 C CA . GLY B 1 32 ? 9.453 -2.459 12.578 1 83.56 32 GLY B CA 1
ATOM 970 C C . GLY B 1 32 ? 10.547 -1.472 12.922 1 83.56 32 GLY B C 1
ATOM 971 O O . GLY B 1 32 ? 10.953 -1.357 14.086 1 83.56 32 GLY B O 1
ATOM 972 N N . ARG B 1 33 ? 11.234 -0.965 11.914 1 83.31 33 ARG B N 1
ATOM 973 C CA . ARG B 1 33 ? 12.273 0.054 12.039 1 83.31 33 ARG B CA 1
ATOM 974 C C . ARG B 1 33 ? 12.117 1.133 10.969 1 83.31 33 ARG B C 1
ATOM 976 O O . ARG B 1 33 ? 11.438 0.922 9.961 1 83.31 33 ARG B O 1
ATOM 983 N N . THR B 1 34 ? 12.68 2.188 11.383 1 86.5 34 THR B N 1
ATOM 984 C CA . THR B 1 34 ? 12.688 3.27 10.406 1 86.5 34 THR B CA 1
ATOM 985 C C . THR B 1 34 ? 13.859 3.107 9.438 1 86.5 34 THR B C 1
ATOM 987 O O . THR B 1 34 ? 15 2.951 9.859 1 86.5 34 THR B O 1
ATOM 990 N N . ASP B 1 35 ? 13.602 2.975 8.18 1 91.62 35 ASP B N 1
ATOM 991 C CA . ASP B 1 35 ? 14.602 2.982 7.117 1 91.62 35 ASP B CA 1
ATOM 992 C C . ASP B 1 35 ? 14.695 4.359 6.465 1 91.62 35 ASP B C 1
ATOM 994 O O . ASP B 1 35 ? 13.734 4.832 5.859 1 91.62 35 ASP B O 1
ATOM 998 N N . GLN B 1 36 ? 15.844 4.98 6.617 1 92.75 36 GLN B N 1
ATOM 999 C CA . GLN B 1 36 ? 16 6.363 6.176 1 92.75 36 GLN B CA 1
ATOM 1000 C C . GLN B 1 36 ? 15.875 6.473 4.66 1 92.75 36 GLN B C 1
ATOM 1002 O O . GLN B 1 36 ? 15.383 7.48 4.145 1 92.75 36 GLN B O 1
ATOM 1007 N N . ARG B 1 37 ? 16.359 5.543 3.916 1 95.06 37 ARG B N 1
ATOM 1008 C CA . ARG B 1 37 ? 16.188 5.566 2.469 1 95.06 37 ARG B CA 1
ATOM 1009 C C . ARG B 1 37 ? 14.703 5.594 2.1 1 95.06 37 ARG B C 1
ATOM 1011 O O . ARG B 1 37 ? 14.297 6.344 1.208 1 95.06 37 ARG B O 1
ATOM 1018 N N . ALA B 1 38 ? 13.898 4.77 2.793 1 95 38 ALA B N 1
ATOM 1019 C CA . ALA B 1 38 ? 12.453 4.762 2.584 1 95 38 ALA B CA 1
ATOM 1020 C C . ALA B 1 38 ? 11.844 6.121 2.914 1 95 38 ALA B C 1
ATOM 1022 O O . ALA B 1 38 ? 11.023 6.641 2.156 1 95 38 ALA B O 1
ATOM 1023 N N . GLU B 1 39 ? 12.25 6.707 4.051 1 94.44 39 GLU B N 1
ATOM 1024 C CA . GLU B 1 39 ? 11.719 8.008 4.449 1 94.44 39 GLU B CA 1
ATOM 1025 C C . GLU B 1 39 ? 12.016 9.07 3.4 1 94.44 39 GLU B C 1
ATOM 1027 O O . GLU B 1 39 ? 11.148 9.875 3.055 1 94.44 39 GLU B O 1
ATOM 1032 N N . ASP B 1 40 ? 13.281 9.039 2.887 1 95.69 40 ASP B N 1
ATOM 1033 C CA . ASP B 1 40 ? 13.688 10.016 1.885 1 95.69 40 ASP B CA 1
ATOM 1034 C C . ASP B 1 40 ? 12.883 9.859 0.598 1 95.69 40 ASP B C 1
ATOM 1036 O O . ASP B 1 40 ? 12.477 10.844 -0.017 1 95.69 40 ASP B O 1
ATOM 1040 N N . ALA B 1 41 ? 12.688 8.664 0.206 1 95.94 41 ALA B N 1
ATOM 1041 C CA . ALA B 1 41 ? 11.906 8.398 -1.002 1 95.94 41 ALA B CA 1
ATOM 1042 C C . ALA B 1 41 ? 10.461 8.852 -0.833 1 95.94 41 ALA B C 1
ATOM 1044 O O . ALA B 1 41 ? 9.883 9.461 -1.737 1 95.94 41 ALA B O 1
ATOM 1045 N N . LEU B 1 42 ? 9.867 8.578 0.327 1 96.38 42 LEU B N 1
ATOM 1046 C CA . LEU B 1 42 ? 8.492 8.977 0.602 1 96.38 42 LEU B CA 1
ATOM 1047 C C . LEU B 1 42 ? 8.359 10.492 0.631 1 96.38 42 LEU B C 1
ATOM 1049 O O . LEU B 1 42 ? 7.348 11.039 0.184 1 96.38 42 LEU B O 1
ATOM 1053 N N . ASP B 1 43 ? 9.367 11.195 1.08 1 95.19 43 ASP B N 1
ATOM 1054 C CA . ASP B 1 43 ? 9.344 12.648 1.157 1 95.19 43 ASP B CA 1
ATOM 1055 C C . ASP B 1 43 ? 9.352 13.273 -0.237 1 95.19 43 ASP B C 1
ATOM 1057 O O . ASP B 1 43 ? 8.836 14.375 -0.432 1 95.19 43 ASP B O 1
ATOM 1061 N N . ASP B 1 44 ? 9.852 12.602 -1.15 1 95.81 44 ASP B N 1
ATOM 1062 C CA . ASP B 1 44 ? 10.016 13.148 -2.496 1 95.81 44 ASP B CA 1
ATOM 1063 C C . ASP B 1 44 ? 8.766 12.891 -3.344 1 95.81 44 ASP B C 1
ATOM 1065 O O . ASP B 1 44 ? 8.688 13.336 -4.488 1 95.81 44 ASP B O 1
ATOM 1069 N N . LEU B 1 45 ? 7.809 12.18 -2.76 1 94.56 45 LEU B N 1
ATOM 1070 C CA . LEU B 1 45 ? 6.594 11.906 -3.516 1 94.56 45 LEU B CA 1
ATOM 1071 C C . LEU B 1 45 ? 5.723 13.156 -3.619 1 94.56 45 LEU B C 1
ATOM 1073 O O . LEU B 1 45 ? 5.547 13.875 -2.637 1 94.56 45 LEU B O 1
ATOM 1077 N N . GLY B 1 46 ? 5.316 13.438 -4.875 1 91.38 46 GLY B N 1
ATOM 1078 C CA . GLY B 1 46 ? 4.246 14.414 -5.016 1 91.38 46 GLY B CA 1
ATOM 1079 C C . GLY B 1 46 ? 2.883 13.852 -4.664 1 91.38 46 GLY B C 1
ATOM 1080 O O . GLY B 1 46 ? 2.711 12.641 -4.559 1 91.38 46 GLY B O 1
ATOM 1081 N N . GLU B 1 47 ? 1.96 14.727 -4.449 1 91.88 47 GLU B N 1
ATOM 1082 C CA . GLU B 1 47 ? 0.592 14.289 -4.195 1 91.88 47 GLU B CA 1
ATOM 1083 C C . GLU B 1 47 ? 0.008 13.57 -5.406 1 91.88 47 GLU B C 1
ATOM 1085 O O . GLU B 1 47 ? 0.226 13.984 -6.547 1 91.88 47 GLU B O 1
ATOM 1090 N N . GLY B 1 48 ? -0.769 12.539 -5.086 1 90.81 48 GLY B N 1
ATOM 1091 C CA . GLY B 1 48 ? -1.367 11.75 -6.152 1 90.81 48 GLY B CA 1
ATOM 1092 C C . GLY B 1 48 ? -0.929 10.297 -6.137 1 90.81 48 GLY B C 1
ATOM 1093 O O . GLY B 1 48 ? -0.37 9.82 -5.148 1 90.81 48 GLY B O 1
ATOM 1094 N N . LEU B 1 49 ? -1.403 9.484 -7.199 1 94.12 49 LEU B N 1
ATOM 1095 C CA . LEU B 1 49 ? -1.113 8.062 -7.359 1 94.12 49 LEU B CA 1
ATOM 1096 C C . LEU B 1 49 ? -0.332 7.812 -8.648 1 94.12 49 LEU B C 1
ATOM 1098 O O . LEU B 1 49 ? -0.596 8.445 -9.672 1 94.12 49 LEU B O 1
ATOM 1102 N N . SER B 1 50 ? 0.668 6.953 -8.547 1 94.19 50 SER B N 1
ATOM 1103 C CA . SER B 1 50 ? 1.413 6.609 -9.758 1 94.19 50 SER B CA 1
ATOM 1104 C C . SER B 1 50 ? 1.624 5.102 -9.867 1 94.19 50 SER B C 1
ATOM 1106 O O . SER B 1 50 ? 1.708 4.406 -8.852 1 94.19 50 SER B O 1
ATOM 1108 N N . LEU B 1 51 ? 1.589 4.562 -11 1 92.62 51 LEU B N 1
ATOM 1109 C CA . LEU B 1 51 ? 1.918 3.195 -11.375 1 92.62 51 LEU B CA 1
ATOM 1110 C C . LEU B 1 51 ? 2.979 3.176 -12.477 1 92.62 51 LEU B C 1
ATOM 1112 O O . LEU B 1 51 ? 2.936 3.988 -13.398 1 92.62 51 LEU B O 1
ATOM 1116 N N . HIS B 1 52 ? 4 2.412 -12.219 1 90 52 HIS B N 1
ATOM 1117 C CA . HIS B 1 52 ? 5.109 2.365 -13.156 1 90 52 HIS B CA 1
ATOM 1118 C C . HIS B 1 52 ? 5.57 0.931 -13.398 1 90 52 HIS B C 1
ATOM 1120 O O . HIS B 1 52 ? 5.754 0.169 -12.445 1 90 52 HIS B O 1
ATOM 1126 N N . ARG B 1 53 ? 5.668 0.522 -14.703 1 89.62 53 ARG B N 1
ATOM 1127 C CA . ARG B 1 53 ? 6.223 -0.769 -15.094 1 89.62 53 ARG B CA 1
ATOM 1128 C C . ARG B 1 53 ? 7.531 -0.592 -15.859 1 89.62 53 ARG B C 1
ATOM 1130 O O . ARG B 1 53 ? 7.52 -0.356 -17.062 1 89.62 53 ARG B O 1
ATOM 1137 N N . PRO B 1 54 ? 8.602 -0.705 -15.031 1 82.88 54 PRO B N 1
ATOM 1138 C CA . PRO B 1 54 ? 9.883 -0.489 -15.711 1 82.88 54 PRO B CA 1
ATOM 1139 C C . PRO B 1 54 ? 10.203 -1.574 -16.734 1 82.88 54 PRO B C 1
ATOM 1141 O O . PRO B 1 54 ? 10.18 -2.764 -16.406 1 82.88 54 PRO B O 1
ATOM 1144 N N . ALA B 1 55 ? 10.477 -1.165 -17.891 1 78.5 55 ALA B N 1
ATOM 1145 C CA . ALA B 1 55 ? 10.766 -2.086 -18.984 1 78.5 55 ALA B CA 1
ATOM 1146 C C . ALA B 1 55 ? 12.094 -2.807 -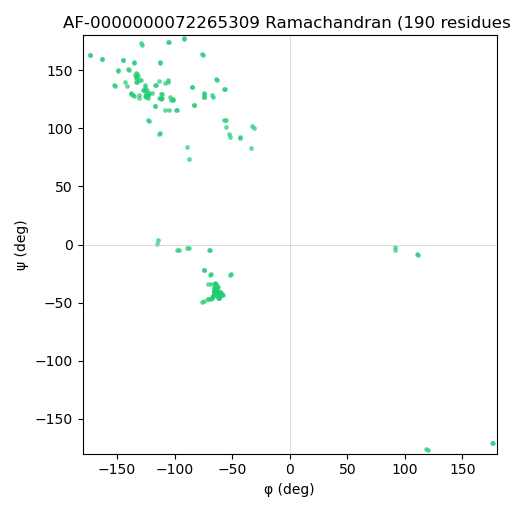18.766 1 78.5 55 ALA B C 1
ATOM 1148 O O . ALA B 1 55 ? 12.266 -3.953 -19.188 1 78.5 55 ALA B O 1
ATOM 1149 N N . ASP B 1 56 ? 12.977 -2.037 -18.156 1 75.31 56 ASP B N 1
ATOM 1150 C CA . ASP B 1 56 ? 14.305 -2.605 -17.953 1 75.31 56 ASP B CA 1
ATOM 1151 C C . ASP B 1 56 ? 14.281 -3.732 -16.922 1 75.31 56 ASP B C 1
ATOM 1153 O O . ASP B 1 56 ? 15.266 -4.457 -16.766 1 75.31 56 ASP B O 1
ATOM 1157 N N . ARG B 1 57 ? 13.156 -3.877 -16.406 1 72.62 57 ARG B N 1
ATOM 1158 C CA . ARG B 1 57 ? 13.055 -4.918 -15.383 1 72.62 57 ARG B CA 1
ATOM 1159 C C . ARG B 1 57 ? 12.125 -6.039 -15.844 1 72.62 57 ARG B C 1
ATOM 1161 O O . ARG B 1 57 ? 11.766 -6.914 -15.055 1 72.62 57 ARG B O 1
ATOM 1168 N N . ALA B 1 58 ? 11.648 -5.855 -17 1 74.19 58 ALA B N 1
ATOM 1169 C CA . ALA B 1 58 ? 10.82 -6.895 -17.609 1 74.19 58 ALA B CA 1
ATOM 1170 C C . ALA B 1 58 ? 11.68 -7.91 -18.359 1 74.19 58 ALA B C 1
ATOM 1172 O O . ALA B 1 58 ? 12.258 -7.602 -19.406 1 74.19 58 ALA B O 1
ATOM 1173 N N . LEU B 1 59 ? 12.305 -8.664 -17.672 1 72.31 59 LEU B N 1
ATOM 1174 C CA . LEU B 1 59 ? 13.148 -9.664 -18.328 1 72.31 59 LEU B CA 1
ATOM 1175 C C . LEU B 1 59 ? 12.383 -10.961 -18.547 1 72.31 59 LEU B C 1
ATOM 1177 O O . LEU B 1 59 ? 11.25 -11.109 -18.078 1 72.31 59 LEU B O 1
ATOM 1181 N N . GLU B 1 60 ? 12.984 -11.969 -19.203 1 72.44 60 GLU B N 1
ATOM 1182 C CA . GLU B 1 60 ? 12.477 -13.266 -19.641 1 72.44 60 GLU B CA 1
ATOM 1183 C C . GLU B 1 60 ? 11.445 -13.812 -18.656 1 72.44 60 GLU B C 1
ATOM 1185 O O . GLU B 1 60 ? 11.766 -14.664 -17.828 1 72.44 60 GLU B O 1
ATOM 1190 N N . GLY B 1 61 ? 10.242 -13.391 -18.781 1 81.69 61 GLY B N 1
ATOM 1191 C CA . GLY B 1 61 ? 9.125 -13.953 -18.047 1 81.69 61 GLY B CA 1
ATOM 1192 C C . GLY B 1 61 ? 8.852 -13.25 -16.719 1 81.69 61 GLY B C 1
ATOM 1193 O O . GLY B 1 61 ? 7.992 -13.672 -15.953 1 81.69 61 GLY B O 1
ATOM 1194 N N . ALA B 1 62 ? 9.789 -12.211 -16.453 1 89.69 62 ALA B N 1
ATOM 1195 C CA . ALA B 1 62 ? 9.602 -11.492 -15.203 1 89.69 62 ALA B CA 1
ATOM 1196 C C . ALA B 1 62 ? 9.094 -10.078 -15.453 1 89.69 62 ALA B C 1
ATOM 1198 O O . ALA B 1 62 ? 9.438 -9.453 -16.453 1 89.69 62 ALA B O 1
ATOM 1199 N N . ARG B 1 63 ? 8.203 -9.719 -14.641 1 93.19 63 ARG B N 1
ATOM 1200 C CA . ARG B 1 63 ? 7.672 -8.359 -14.711 1 93.19 63 ARG B CA 1
ATOM 1201 C C . ARG B 1 63 ? 7.645 -7.707 -13.328 1 93.19 63 ARG B C 1
ATOM 1203 O O . ARG B 1 63 ? 7.5 -8.391 -12.32 1 93.19 63 ARG B O 1
ATOM 1210 N N . GLN B 1 64 ? 7.883 -6.445 -13.336 1 93.94 64 GLN B N 1
ATOM 1211 C CA . GLN B 1 64 ? 7.797 -5.652 -12.117 1 93.94 64 GLN B CA 1
ATOM 1212 C C . GLN B 1 64 ? 6.855 -4.461 -12.297 1 93.94 64 GLN B C 1
ATOM 1214 O O . GLN B 1 64 ? 6.863 -3.812 -13.344 1 93.94 64 GLN B O 1
ATOM 1219 N N . THR B 1 65 ? 6.066 -4.246 -11.367 1 93.69 65 THR B N 1
ATOM 1220 C CA . THR B 1 65 ? 5.195 -3.078 -11.297 1 93.69 65 THR B CA 1
ATOM 1221 C C . THR B 1 65 ? 5.426 -2.301 -10.008 1 93.69 65 THR B C 1
ATOM 1223 O O . THR B 1 65 ? 5.434 -2.881 -8.922 1 93.69 65 THR B O 1
ATOM 1226 N N . ASN B 1 66 ? 5.691 -1.021 -10.109 1 94.69 66 ASN B N 1
ATOM 1227 C CA . ASN B 1 66 ? 5.836 -0.131 -8.969 1 94.69 66 ASN B CA 1
ATOM 1228 C C . ASN B 1 66 ? 4.621 0.779 -8.805 1 94.69 66 ASN B C 1
ATOM 1230 O O . ASN B 1 66 ? 4.078 1.277 -9.789 1 94.69 66 ASN B O 1
ATOM 1234 N N . ALA B 1 67 ? 4.227 0.976 -7.586 1 95.25 67 ALA B N 1
ATOM 1235 C CA . ALA B 1 67 ? 3.154 1.908 -7.25 1 95.25 67 ALA B CA 1
ATOM 1236 C C . ALA B 1 67 ? 3.584 2.869 -6.145 1 95.25 67 ALA B C 1
ATOM 1238 O O . ALA B 1 67 ? 4.305 2.48 -5.223 1 95.25 67 ALA B O 1
ATOM 1239 N N . ALA B 1 68 ? 3.18 4.043 -6.281 1 96 68 ALA B N 1
ATOM 1240 C CA . ALA B 1 68 ? 3.473 5.066 -5.281 1 96 68 ALA B CA 1
ATOM 1241 C C . ALA B 1 68 ? 2.307 6.039 -5.133 1 96 68 ALA B C 1
ATOM 1243 O O . ALA B 1 68 ? 1.483 6.176 -6.039 1 96 68 ALA B O 1
ATOM 1244 N N . GLY B 1 69 ? 2.287 6.723 -3.961 1 95.56 69 GLY B N 1
ATOM 1245 C CA . GLY B 1 69 ? 1.264 7.738 -3.771 1 95.56 69 GLY B CA 1
ATOM 1246 C C . GLY B 1 69 ? 1.45 8.539 -2.498 1 95.56 69 GLY B C 1
ATOM 1247 O O . GLY B 1 69 ? 2.191 8.133 -1.603 1 95.56 69 GLY B O 1
ATOM 1248 N N . ARG B 1 70 ? 0.804 9.602 -2.494 1 95.12 70 ARG B N 1
ATOM 1249 C CA . ARG B 1 70 ? 0.788 10.484 -1.335 1 95.12 70 ARG B CA 1
ATOM 1250 C C . ARG B 1 70 ? -0.51 11.281 -1.274 1 95.12 70 ARG B C 1
ATOM 1252 O O . ARG B 1 70 ? -1.019 11.734 -2.305 1 95.12 70 ARG B O 1
ATOM 1259 N N . PHE B 1 71 ? -1.018 11.352 -0.136 1 94.94 71 PHE B N 1
ATOM 1260 C CA . PHE B 1 71 ? -2.246 12.086 0.142 1 94.94 71 PHE B CA 1
ATOM 1261 C C . PHE B 1 71 ? -2.07 13 1.347 1 94.94 71 PHE B C 1
ATOM 1263 O O . PHE B 1 71 ? -1.601 12.57 2.4 1 94.94 71 PHE B O 1
ATOM 1270 N N . ARG B 1 72 ? -2.381 14.289 1.138 1 95.94 72 ARG B N 1
ATOM 1271 C CA . ARG B 1 72 ? -2.361 15.266 2.223 1 95.94 72 ARG B CA 1
ATOM 1272 C C . ARG B 1 72 ? -3.719 15.945 2.369 1 95.94 72 ARG B C 1
ATOM 1274 O O . ARG B 1 72 ? -4.293 16.406 1.385 1 95.94 72 ARG B O 1
ATOM 1281 N N . ARG B 1 73 ? -4.238 15.945 3.613 1 96 73 ARG B N 1
ATOM 1282 C CA . ARG B 1 73 ? -5.527 16.578 3.875 1 96 73 ARG B CA 1
ATOM 1283 C C . ARG B 1 73 ? -5.523 17.297 5.219 1 96 73 ARG B C 1
ATOM 1285 O O . ARG B 1 73 ? -4.883 16.844 6.168 1 96 73 ARG B O 1
ATOM 1292 N N . THR B 1 74 ? -6.07 18.484 5.23 1 96.12 74 THR B N 1
ATOM 1293 C CA . THR B 1 74 ? -6.328 19.188 6.48 1 96.12 74 THR B CA 1
ATOM 1294 C C . THR B 1 74 ? -7.816 19.156 6.824 1 96.12 74 THR B C 1
ATOM 1296 O O . THR B 1 74 ? -8.648 19.578 6.023 1 96.12 74 THR B O 1
ATOM 1299 N N . LEU B 1 75 ? -8.172 18.484 7.961 1 96.38 75 LEU B N 1
ATOM 1300 C CA . LEU B 1 75 ? -9.547 18.422 8.461 1 96.38 75 LEU B CA 1
ATOM 1301 C C . LEU B 1 75 ? -9.727 19.375 9.641 1 96.38 75 LEU B C 1
ATOM 1303 O O . LEU B 1 75 ? -8.945 19.344 10.594 1 96.38 75 LEU B O 1
ATOM 1307 N N . THR B 1 76 ? -10.719 20.281 9.5 1 95.88 76 THR B N 1
ATOM 1308 C CA . THR B 1 76 ? -10.992 21.234 10.578 1 95.88 76 THR B CA 1
ATOM 1309 C C . THR B 1 76 ? -12.422 21.062 11.086 1 95.88 76 THR B C 1
ATOM 1311 O O . THR B 1 76 ? -13.328 20.781 10.312 1 95.88 76 THR B O 1
ATOM 1314 N N . TRP B 1 77 ? -12.602 20.953 12.352 1 94.75 77 TRP B N 1
ATOM 1315 C CA . TRP B 1 77 ? -13.898 20.938 13.016 1 94.75 77 TRP B CA 1
ATOM 1316 C C . TRP B 1 77 ? -13.945 21.953 14.148 1 94.75 77 TRP B C 1
ATOM 1318 O O . TRP B 1 77 ? -12.992 22.703 14.352 1 94.75 77 TRP B O 1
ATOM 1328 N N . ALA B 1 78 ? -15.18 22.109 14.688 1 92.06 78 ALA B N 1
ATOM 1329 C CA . ALA B 1 78 ? -15.305 23.047 15.797 1 92.06 78 ALA B CA 1
ATOM 1330 C C . ALA B 1 78 ? -14.352 22.703 16.938 1 92.06 78 ALA B C 1
ATOM 1332 O O . ALA B 1 78 ? -14.492 21.656 17.562 1 92.06 78 ALA B O 1
ATOM 1333 N N . GLY B 1 79 ? -13.328 23.438 17.141 1 90.06 79 GLY B N 1
ATOM 1334 C CA . GLY B 1 79 ? -12.453 23.266 18.281 1 90.06 79 GLY B CA 1
ATOM 1335 C C . GLY B 1 79 ? -11.078 22.734 17.922 1 90.06 79 GLY B C 1
ATOM 1336 O O . GLY B 1 79 ? -10.242 22.516 18.797 1 90.06 79 GLY B O 1
ATOM 1337 N N . GLY B 1 80 ? -10.914 22.344 16.641 1 93.94 80 GLY B N 1
ATOM 1338 C CA . GLY B 1 80 ? -9.562 21.922 16.328 1 93.94 80 GLY B CA 1
ATOM 1339 C C . GLY B 1 80 ? -9.422 21.391 14.914 1 93.94 80 GLY B C 1
ATOM 1340 O O . GLY B 1 80 ? -10.172 21.781 14.023 1 93.94 80 GLY B O 1
ATOM 1341 N N . GLY B 1 81 ? -8.281 20.828 14.656 1 95.19 81 GLY B N 1
ATOM 1342 C CA . GLY B 1 81 ? -8.023 20.281 13.328 1 95.19 81 GLY B CA 1
ATOM 1343 C C . GLY B 1 81 ? -6.852 19.328 13.297 1 95.19 81 GLY B C 1
ATOM 1344 O O . GLY B 1 81 ? -6.148 19.156 14.297 1 95.19 81 GLY B O 1
ATOM 1345 N N . VAL B 1 82 ? -6.898 18.609 12.336 1 96 82 VAL B N 1
ATOM 1346 C CA . VAL B 1 82 ? -5.781 17.688 12.156 1 96 82 VAL B CA 1
ATOM 1347 C C . VAL B 1 82 ? -5.293 17.734 10.711 1 96 82 VAL B C 1
ATOM 1349 O O . VAL B 1 82 ? -6.09 17.906 9.789 1 96 82 VAL B O 1
ATOM 1352 N N . GLU B 1 83 ? -3.969 17.688 10.516 1 96.25 83 GLU B N 1
ATOM 1353 C CA . GLU B 1 83 ? -3.324 17.516 9.219 1 96.25 83 GLU B CA 1
ATOM 1354 C C . GLU B 1 83 ? -2.855 16.078 9.031 1 96.25 83 GLU B C 1
ATOM 1356 O O . GLU B 1 83 ? -2.211 15.508 9.914 1 96.25 83 GLU B O 1
ATOM 1361 N N . ILE B 1 84 ? -3.291 15.5 7.973 1 96.81 84 ILE B N 1
ATOM 1362 C CA . ILE B 1 84 ? -2.947 14.125 7.645 1 96.81 84 ILE B CA 1
ATOM 1363 C C . ILE B 1 84 ? -2.047 14.094 6.414 1 96.81 84 ILE B C 1
ATOM 1365 O O . ILE B 1 84 ? -2.355 14.719 5.395 1 96.81 84 ILE B O 1
ATOM 1369 N N . ASP B 1 85 ? -0.905 13.492 6.473 1 96.44 85 ASP B N 1
ATOM 1370 C CA . ASP B 1 85 ? -0.009 13.195 5.355 1 96.44 85 ASP B CA 1
ATOM 1371 C C . ASP B 1 85 ? 0.265 11.695 5.254 1 96.44 85 ASP B C 1
ATOM 1373 O O . ASP B 1 85 ? 0.945 11.125 6.109 1 96.44 85 ASP B O 1
ATOM 1377 N N . ALA B 1 86 ? -0.291 10.977 4.289 1 97.75 86 ALA B N 1
ATOM 1378 C CA . ALA B 1 86 ? -0.106 9.547 4.055 1 97.75 86 ALA B CA 1
ATOM 1379 C C . ALA B 1 86 ? 0.657 9.305 2.758 1 97.75 86 ALA B C 1
ATOM 1381 O O . ALA B 1 86 ? 0.304 9.844 1.709 1 97.75 86 ALA B O 1
ATOM 1382 N N . ALA B 1 87 ? 1.747 8.562 2.783 1 97.56 87 ALA B N 1
ATOM 1383 C CA . ALA B 1 87 ? 2.553 8.227 1.612 1 97.56 87 ALA B CA 1
ATOM 1384 C C . ALA B 1 87 ? 2.881 6.734 1.578 1 97.56 87 ALA B C 1
ATOM 1386 O O . ALA B 1 87 ? 3.018 6.098 2.625 1 97.56 87 ALA B O 1
ATOM 1387 N N . TRP B 1 88 ? 2.98 6.152 0.386 1 97.19 88 TRP B N 1
ATOM 1388 C CA . TRP B 1 88 ? 3.314 4.734 0.299 1 97.19 88 TRP B CA 1
ATOM 1389 C C . TRP B 1 88 ? 4.094 4.438 -0.977 1 97.19 88 TRP B C 1
ATOM 1391 O O . TRP B 1 88 ? 3.969 5.156 -1.972 1 97.19 88 TRP B O 1
ATOM 1401 N N . LEU B 1 89 ? 4.953 3.461 -0.943 1 97.44 89 LEU B N 1
ATOM 1402 C CA . LEU B 1 89 ? 5.672 2.834 -2.047 1 97.44 89 LEU B CA 1
ATOM 1403 C C . LEU B 1 89 ? 5.426 1.33 -2.072 1 97.44 89 LEU B C 1
ATOM 1405 O O . LEU B 1 89 ? 5.477 0.67 -1.031 1 97.44 89 LEU B O 1
ATOM 1409 N N . ALA B 1 90 ? 5.125 0.778 -3.193 1 97.38 90 ALA B N 1
ATOM 1410 C CA . ALA B 1 90 ? 4.902 -0.66 -3.318 1 97.38 90 ALA B CA 1
ATOM 1411 C C . ALA B 1 90 ? 5.523 -1.201 -4.602 1 97.38 90 ALA B C 1
ATOM 1413 O O . ALA B 1 90 ? 5.676 -0.469 -5.586 1 97.38 90 ALA B O 1
ATOM 1414 N N . ARG B 1 91 ? 5.918 -2.402 -4.566 1 96.5 91 ARG B N 1
ATOM 1415 C CA . ARG B 1 91 ? 6.5 -3.092 -5.715 1 96.5 91 ARG B CA 1
ATOM 1416 C C . ARG B 1 91 ? 5.961 -4.512 -5.832 1 96.5 91 ARG B C 1
ATOM 1418 O O . ARG B 1 91 ? 5.891 -5.238 -4.84 1 96.5 91 ARG B O 1
ATOM 1425 N N . LEU B 1 92 ? 5.508 -4.891 -6.984 1 96.31 92 LEU B N 1
ATOM 1426 C CA . LEU B 1 92 ? 5.059 -6.242 -7.301 1 96.31 92 LEU B CA 1
ATOM 1427 C C . LEU B 1 92 ? 5.93 -6.863 -8.391 1 96.31 92 LEU B C 1
ATOM 1429 O O . LEU B 1 92 ? 6.066 -6.297 -9.477 1 96.31 92 LEU B O 1
ATOM 1433 N N . ARG B 1 93 ? 6.566 -7.945 -8.086 1 95.75 93 ARG B N 1
ATOM 1434 C CA . ARG B 1 93 ? 7.32 -8.727 -9.062 1 95.75 93 ARG B CA 1
ATOM 1435 C C . ARG B 1 93 ? 6.648 -10.07 -9.32 1 95.75 93 ARG B C 1
ATOM 1437 O O . ARG B 1 93 ? 6.289 -10.781 -8.375 1 95.75 93 ARG B O 1
ATOM 1444 N N . ILE B 1 94 ? 6.453 -10.383 -10.562 1 95.31 94 ILE B N 1
ATOM 1445 C CA . ILE B 1 94 ? 5.863 -11.648 -10.977 1 95.31 94 ILE B CA 1
ATOM 1446 C C . ILE B 1 94 ? 6.785 -12.352 -11.977 1 95.31 94 ILE B C 1
ATOM 1448 O O . ILE B 1 94 ? 7.219 -11.742 -12.961 1 95.31 94 ILE B O 1
ATOM 1452 N N . ARG B 1 95 ? 7.074 -13.547 -11.68 1 94.38 95 ARG B N 1
ATOM 1453 C CA . ARG B 1 95 ? 7.906 -14.352 -12.578 1 94.38 95 ARG B CA 1
ATOM 1454 C C . ARG B 1 95 ? 7.227 -15.672 -12.906 1 94.38 95 ARG B C 1
ATOM 1456 O O . ARG B 1 95 ? 6.785 -16.391 -12.016 1 94.38 95 ARG B O 1
ATOM 1463 N N . ARG B 1 96 ? 7.254 -15.914 -14.133 1 91.12 96 ARG B N 1
ATOM 1464 C CA . ARG B 1 96 ? 6.719 -17.203 -14.586 1 91.12 96 ARG B CA 1
ATOM 1465 C C . ARG B 1 96 ? 7.77 -18.297 -14.484 1 91.12 96 ARG B C 1
ATOM 1467 O O . ARG B 1 96 ? 8.945 -18.062 -14.758 1 91.12 96 ARG B O 1
ATOM 1474 N N . THR B 1 97 ? 7.254 -19.391 -13.961 1 83.12 97 THR B N 1
ATOM 1475 C CA . THR B 1 97 ? 8.125 -20.562 -13.891 1 83.12 97 THR B CA 1
ATOM 1476 C C . THR B 1 97 ? 7.488 -21.766 -14.578 1 83.12 97 THR B C 1
ATOM 1478 O O . THR B 1 97 ? 6.262 -21.859 -14.664 1 83.12 97 THR B O 1
#

Radius of gyration: 20.62 Å; Cα contacts (8 Å, |Δi|>4): 334; chains: 2; bounding box: 58×51×40 Å

Organism: Cereibacter sphaeroides (strain ATCC 17023 / DSM 158 / JCM 6121 / CCUG 31486 / LMG 2827 / NBRC 12203 / NCIMB 8253 / ATH 2.4.1.) (NCBI:txid272943)

Foldseek 3Di:
DPPPVVVVVVVCCVVVVVVVVVVVCVVPDDDDDDDVVVVVVQVPDDADKDKDWDPVQDDDQKTKMKIWHWDWDWDDDVPGIDIDIDIDIDMDMDGDD/DPPPCVVVVVVCCVVVVVVVVVVVCVVPDDDDDDDVVVVVVQVPDDADKDKDWDPVQPPDQKTKIKIWHWDWDWQDDVPGIDIDIDIDIDMDMDGDD

pLDDT: mean 86.29, std 11.59, range [40.09, 97.75]

Sequence (194 aa):
MPLPLVPLAAFALRTGAVAGAVWLVRRALVPGRTDQRAEDALDDLGEGLSLHRPADRALEGARQTNAAGRFRRTLTWAGGGVEIDAAWLARLRIRRTMPLPLVPLAAFALRTGAVAGAVWLVRRALVPGRTDQRAEDALDDLGEGLSLHRPADRALEGARQTNAAGRFRRTLTWAGGGVEIDAAWLARLRIRRT